Protein AF-A0A090HYP8-F1 (afdb_monomer)

Solvent-accessible surface area (backbone atoms only — not comparable to full-atom values): 18205 Å² total; per-residue (Å²): 134,88,78,93,76,89,78,84,81,82,79,84,75,83,74,81,68,75,76,77,71,73,78,76,63,67,35,65,39,86,40,43,50,46,57,32,76,77,62,84,80,69,88,81,47,67,42,56,29,33,29,45,92,90,40,54,28,33,35,57,74,40,48,34,60,70,48,46,54,98,89,32,12,56,33,19,81,48,76,41,81,90,73,62,30,38,40,40,40,82,35,48,70,63,80,78,89,52,84,82,54,48,45,54,82,52,60,68,78,71,71,92,39,80,40,84,38,73,47,38,35,31,48,87,90,42,80,46,76,41,67,30,30,35,46,70,90,36,61,24,34,37,50,70,64,49,26,57,74,73,40,20,23,54,42,71,33,86,83,84,50,28,38,36,35,26,72,82,40,59,52,55,82,60,69,52,73,68,53,46,47,67,73,42,47,70,53,49,56,50,45,50,54,53,49,52,64,56,49,64,64,46,61,61,48,43,54,56,49,60,75,32,66,90,70,64,59,61,80,80,42,48,63,55,41,53,47,30,49,48,35,26,50,53,49,40,40,56,76,47,39,95,82,76,52,82,37,81,52,90,59,83,47,89,85,36,53,68,54,52,48,29,48,50,55,26,23,52,29,25,46,52,51,40,52,47,52,60,47,20,76,76,69,76,53,76,65,91,57,51,61,58,37,46,52,51,27,47,53,26,52,54,51,35,52,59,50,50,51,54,54,52,65,70,77,107

Nearest PDB structures (foldseek):
  7dgq-assembly1_A9  TM=4.843E-01  e=3.003E+00  Bos taurus
  5gpn-assembly1_0  TM=4.843E-01  e=3.356E+00  Bos taurus
  5luf-assembly1_z  TM=4.843E-01  e=3.356E+00  Bos taurus
  1occ-assembly1_C  TM=4.843E-01  e=3.356E+00  Bos taurus
  1occ-assembly1_P  TM=4.843E-01  e=3.356E+00  Bos taurus

Foldseek 3Di:
DDDDDDDDDDDPDPPPPPDPPPPFPWAADPAAAQEPPRQPDDDDPRDLFTQTPNFTKDFPLLQQVSQDHPQKHQWEWDADPPVLEIEIEGIDHHPDDDPVCVSSVVPDRDFPDKDWDFHWYHYPNDIDTFTFIQTNNTTIGGPLVVLQVLFWDWEALPLRRHIYIYNPHGYDDYDDLVRVLVVCVVLLVQLVVVLCVLCPCLLVLLVVQLVCLVPDPLVVCPVNLVSLVVLLVLLCLQRDDPVPDHRPHSGDCSSVVQLNVLSVQLSVLSVVLNVQSVVCVVPVDHDPCNNVSSVSNNVSSVSSVVSSVSVVVSND

Secondary structure (DSSP, 8-state):
-------------------------EEE---BEEEETT-SS-S--B--EEEETTEEEEEHHHHHHHTEETTEESEEEEEETTTTEEEEEEB-PPPPP-GGGGGGTS--SS-S-EEEEEEEEEETTEEEEEEEEEETTEEEEEHHHHHHHHT-EEEE-TTT--EEEESSSPP-PPPPHHHHHHHHHHHHHHHHHHHHHHHTTHHHHHHHHHHHTTS--TTTTHHHHHHHHHHHHHHHHHH--TTSSPP--SS--TT-HHHHHHHHHHHHHHHHHHHHHHHHHHHS---TTHHHHHHHHHHHHHHHHHHHHHHHHHH-

Mean predicted aligned error: 8.51 Å

pLDDT: mean 85.08, std 17.2, range [31.16, 98.62]

Radius of gyration: 27.22 Å; Cα contacts (8 Å, |Δi|>4): 425; chains: 1; bounding box: 62×83×77 Å

Sequence (316 aa):
MKKFKALSLSIILVFLMSGTIFAQNVVKSDQNMVILPNIKYYADQRLFGYNIDGENYFSLRSMEWNLMHEGKSYISLDYSSEEDKVYIKKGGEVAAYTKDDSHMFNLPSYPEKVLEKNVSINFEGKDYQLKGYNIDDRNYVKLRDLSKVLNFSVDYDYINRNIILNLEEPYKEALSEEQFAQENRAEYEKIKAFIEDLTAGLEEESANFKSDLKNPDFEKYKGYRDKLWELKKAVTAQVYSPDGKQPETVVDFNYYIDLLNGLKEASMNANELVYIYETSQKTGYLSNYTGDYVDNLLKNLDQIEEELAKYESFYN

Structure (mmCIF, N/CA/C/O backbone):
data_AF-A0A090HYP8-F1
#
_entry.id   AF-A0A090HYP8-F1
#
loop_
_atom_site.group_PDB
_atom_site.id
_atom_site.type_symbol
_atom_site.label_atom_id
_atom_site.label_alt_id
_atom_site.label_comp_id
_atom_site.label_asym_id
_atom_site.label_entity_id
_atom_site.label_seq_id
_atom_site.pdbx_PDB_ins_code
_atom_site.Cartn_x
_atom_site.Cartn_y
_atom_site.Cartn_z
_atom_site.occupancy
_atom_site.B_iso_or_equiv
_atom_site.auth_seq_id
_atom_site.auth_comp_id
_atom_site.auth_asym_id
_atom_site.auth_atom_id
_atom_site.pdbx_PDB_model_num
ATOM 1 N N . MET A 1 1 ? 30.709 -65.836 -35.596 1.00 39.81 1 MET A N 1
ATOM 2 C CA . MET A 1 1 ? 31.516 -64.803 -34.905 1.00 39.81 1 MET A CA 1
ATOM 3 C C . MET A 1 1 ? 31.798 -63.652 -35.860 1.00 39.81 1 MET A C 1
ATOM 5 O O . MET A 1 1 ? 32.326 -63.924 -36.926 1.00 39.81 1 MET A O 1
ATOM 9 N N . LYS A 1 2 ? 31.533 -62.411 -35.406 1.00 34.69 2 LYS A N 1
ATOM 10 C CA . LYS A 1 2 ? 31.946 -61.101 -35.972 1.00 34.69 2 LYS A CA 1
ATOM 11 C C . LYS A 1 2 ? 31.214 -60.668 -37.262 1.00 34.69 2 LYS A C 1
ATOM 13 O O . LYS A 1 2 ? 31.179 -61.431 -38.206 1.00 34.69 2 LYS A O 1
ATOM 18 N N . LYS A 1 3 ? 30.659 -59.461 -37.422 1.00 36.34 3 LYS A N 1
ATOM 19 C CA . LYS A 1 3 ? 30.462 -58.255 -36.588 1.00 36.34 3 LYS A CA 1
ATOM 20 C C . LYS A 1 3 ? 29.326 -57.453 -37.259 1.00 36.34 3 LYS A C 1
ATOM 22 O O . LYS A 1 3 ? 29.395 -57.226 -38.462 1.00 36.34 3 LYS A O 1
ATOM 27 N N . PHE A 1 4 ? 28.331 -57.011 -36.491 1.00 36.06 4 PHE A N 1
ATOM 28 C CA . PHE A 1 4 ? 27.355 -55.997 -36.909 1.00 36.06 4 PHE A CA 1
ATOM 29 C C . PHE A 1 4 ? 28.086 -54.662 -37.140 1.00 36.06 4 PHE A C 1
ATOM 31 O O . PHE A 1 4 ? 28.816 -54.205 -36.259 1.00 36.06 4 PHE A O 1
ATOM 38 N N . LYS A 1 5 ? 27.894 -54.036 -38.305 1.00 37.88 5 LYS A N 1
ATOM 39 C CA . LYS A 1 5 ? 28.164 -52.608 -38.513 1.00 37.88 5 LYS A CA 1
ATOM 40 C C . LYS A 1 5 ? 26.824 -51.932 -38.774 1.00 37.88 5 LYS A C 1
ATOM 42 O O . LYS A 1 5 ? 26.175 -52.218 -39.773 1.00 37.88 5 LYS A O 1
ATOM 47 N N . ALA A 1 6 ? 26.418 -51.091 -37.830 1.00 34.53 6 ALA A N 1
ATOM 48 C CA . ALA A 1 6 ? 25.268 -50.214 -37.951 1.00 34.53 6 ALA A CA 1
ATOM 49 C C . ALA A 1 6 ? 25.513 -49.214 -39.090 1.00 34.53 6 ALA A C 1
ATOM 51 O O . ALA A 1 6 ? 26.531 -48.523 -39.101 1.00 34.53 6 ALA A O 1
ATOM 52 N N . LEU A 1 7 ? 24.593 -49.170 -40.051 1.00 34.66 7 LEU A N 1
ATOM 53 C CA . LEU A 1 7 ? 24.510 -48.118 -41.054 1.00 34.66 7 LEU A CA 1
ATOM 54 C C . LEU A 1 7 ? 23.478 -47.112 -40.532 1.00 34.66 7 LEU A C 1
ATOM 56 O O . LEU A 1 7 ? 22.290 -47.420 -40.460 1.00 34.66 7 LEU A O 1
ATOM 60 N N . SER A 1 8 ? 23.940 -45.947 -40.085 1.00 34.25 8 SER A N 1
ATOM 61 C CA . SER A 1 8 ? 23.083 -44.845 -39.650 1.00 34.25 8 SER A CA 1
ATOM 62 C C . SER A 1 8 ? 22.390 -44.234 -40.868 1.00 34.25 8 SER A C 1
ATOM 64 O O . SER A 1 8 ? 23.048 -43.648 -41.728 1.00 34.25 8 SER A O 1
ATOM 66 N N . LEU A 1 9 ? 21.069 -44.383 -40.945 1.00 31.59 9 LEU A N 1
ATOM 67 C CA . LEU A 1 9 ? 20.235 -43.740 -41.952 1.00 31.59 9 LEU A CA 1
ATOM 68 C C . LEU A 1 9 ? 20.011 -42.277 -41.536 1.00 31.59 9 LEU A C 1
ATOM 70 O O . LEU A 1 9 ? 19.227 -41.988 -40.634 1.00 31.59 9 LEU A O 1
ATOM 74 N N . SER A 1 10 ? 20.738 -41.354 -42.160 1.00 34.09 10 SER A N 1
ATOM 75 C CA . SER A 1 10 ? 20.520 -39.915 -42.013 1.00 34.09 10 SER A CA 1
ATOM 76 C C . SER A 1 10 ? 19.250 -39.509 -42.763 1.00 34.09 10 SER A C 1
ATOM 78 O O . SER A 1 10 ? 19.272 -39.336 -43.979 1.00 34.09 10 SER A O 1
ATOM 80 N N . ILE A 1 11 ? 18.140 -39.353 -42.042 1.00 35.91 11 ILE A N 1
ATOM 81 C CA . ILE A 1 11 ? 16.949 -38.659 -42.541 1.00 35.91 11 ILE A CA 1
ATOM 82 C C . ILE A 1 11 ? 17.163 -37.169 -42.265 1.00 35.91 11 ILE A C 1
ATOM 84 O O . ILE A 1 11 ? 16.953 -36.688 -41.155 1.00 35.91 11 ILE A O 1
ATOM 88 N N . ILE A 1 12 ? 17.634 -36.444 -43.279 1.00 35.06 12 ILE A N 1
ATOM 89 C CA . ILE A 1 12 ? 17.594 -34.981 -43.298 1.00 35.06 12 ILE A CA 1
ATOM 90 C C . ILE A 1 12 ? 16.144 -34.602 -43.595 1.00 35.06 12 ILE A C 1
ATOM 92 O O . ILE A 1 12 ? 15.700 -34.639 -44.741 1.00 35.06 12 ILE A O 1
ATOM 96 N N . LEU A 1 13 ? 15.392 -34.283 -42.543 1.00 31.16 13 LEU A N 1
ATOM 97 C CA . LEU A 1 13 ? 14.085 -33.656 -42.658 1.00 31.16 13 LEU A CA 1
ATOM 98 C C . LEU A 1 13 ? 14.305 -32.139 -42.632 1.00 31.16 13 LEU A C 1
ATOM 100 O O . LEU A 1 13 ? 14.497 -31.541 -41.574 1.00 31.16 13 LEU A O 1
ATOM 104 N N . VAL A 1 14 ? 14.329 -31.518 -43.812 1.00 35.31 14 VAL A N 1
ATOM 105 C CA . VAL A 1 14 ? 14.270 -30.058 -43.945 1.00 35.31 14 VAL A CA 1
ATOM 106 C C . VAL A 1 14 ? 12.846 -29.634 -43.595 1.00 35.31 14 VAL A C 1
ATOM 108 O O . VAL A 1 14 ? 11.976 -29.559 -44.459 1.00 35.31 14 VAL A O 1
ATOM 111 N N . PHE A 1 15 ? 12.589 -29.383 -42.313 1.00 34.06 15 PHE A N 1
ATOM 112 C CA . PHE A 1 15 ? 11.454 -28.561 -41.919 1.00 34.06 15 PHE A CA 1
ATOM 113 C C . PHE A 1 15 ? 11.822 -27.107 -42.223 1.00 34.06 15 PHE A C 1
ATOM 115 O O . PHE A 1 15 ? 12.524 -26.450 -41.457 1.00 34.06 15 PHE A O 1
ATOM 122 N N . LEU A 1 16 ? 11.323 -26.600 -43.350 1.00 36.78 16 LEU A N 1
ATOM 123 C CA . LEU A 1 16 ? 11.032 -25.179 -43.502 1.00 36.78 16 LEU A CA 1
ATOM 124 C C . LEU A 1 16 ? 9.917 -24.848 -42.502 1.00 36.78 16 LEU A C 1
ATOM 126 O O . LEU A 1 16 ? 8.742 -24.808 -42.856 1.00 36.78 16 LEU A O 1
ATOM 130 N N . MET A 1 17 ? 10.275 -24.681 -41.227 1.00 33.91 17 MET A N 1
ATOM 131 C CA . MET A 1 17 ? 9.396 -24.000 -40.291 1.00 33.91 17 MET A CA 1
ATOM 132 C C . MET A 1 17 ? 9.414 -22.531 -40.696 1.00 33.91 17 MET A C 1
ATOM 134 O O . MET A 1 17 ? 10.346 -21.794 -40.382 1.00 33.91 17 MET A O 1
ATOM 138 N N . SER A 1 18 ? 8.383 -22.108 -41.426 1.00 42.78 18 SER A N 1
ATOM 139 C CA . SER A 1 18 ? 7.872 -20.753 -41.270 1.00 42.78 18 SER A CA 1
ATOM 140 C C . SER A 1 18 ? 7.709 -20.552 -39.769 1.00 42.78 18 SER A C 1
ATOM 142 O O . SER A 1 18 ? 6.857 -21.205 -39.165 1.00 42.78 18 SER A O 1
ATOM 144 N N . GLY A 1 19 ? 8.602 -19.771 -39.161 1.00 34.59 19 GLY A N 1
ATOM 145 C CA . GLY A 1 19 ? 8.541 -19.487 -37.741 1.00 34.59 19 GLY A CA 1
ATOM 146 C C . GLY A 1 19 ? 7.159 -18.936 -37.440 1.00 34.59 19 GLY A C 1
ATOM 147 O O . GLY A 1 19 ? 6.839 -17.811 -37.814 1.00 34.59 19 GLY A O 1
ATOM 148 N N . THR A 1 20 ? 6.319 -19.738 -36.798 1.00 35.62 20 THR A N 1
ATOM 149 C CA . T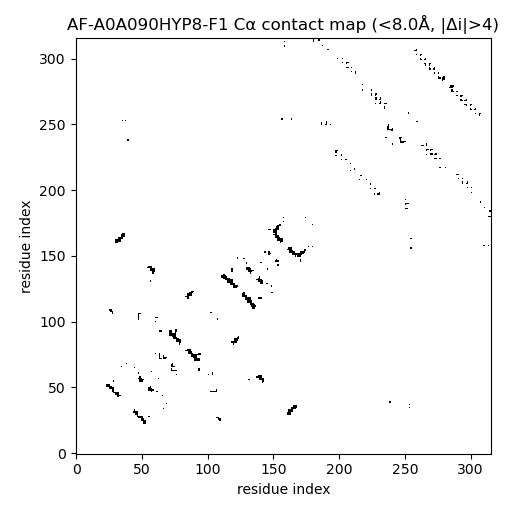HR A 1 20 ? 5.229 -19.196 -36.010 1.00 35.62 20 THR A CA 1
ATOM 150 C C . THR A 1 20 ? 5.920 -18.461 -34.878 1.00 35.62 20 THR A C 1
ATOM 152 O O . THR A 1 20 ? 6.362 -19.074 -33.908 1.00 35.62 20 THR A O 1
ATOM 155 N N . ILE A 1 21 ? 6.116 -17.158 -35.073 1.00 38.88 21 ILE A N 1
ATOM 156 C CA . ILE A 1 21 ? 6.392 -16.214 -33.999 1.00 38.88 21 ILE A CA 1
ATOM 157 C C . ILE A 1 21 ? 5.261 -16.464 -33.005 1.00 38.88 21 ILE A C 1
ATOM 159 O O . ILE A 1 21 ? 4.101 -16.200 -33.323 1.00 38.88 21 ILE A O 1
ATOM 163 N N . PHE A 1 22 ? 5.557 -17.087 -31.864 1.00 41.97 22 PHE A N 1
ATOM 164 C CA . PHE A 1 22 ? 4.590 -17.111 -30.777 1.00 41.97 22 PHE A CA 1
ATOM 165 C C . PHE A 1 22 ? 4.272 -15.646 -30.491 1.00 41.97 22 PHE A C 1
ATOM 167 O O . PHE A 1 22 ? 5.188 -14.859 -30.254 1.00 41.97 22 PHE A O 1
ATOM 174 N N . ALA A 1 23 ? 3.001 -15.263 -30.623 1.00 50.72 23 ALA A N 1
ATOM 175 C CA . ALA A 1 23 ? 2.562 -13.950 -30.191 1.00 50.72 23 ALA A CA 1
ATOM 176 C C . ALA A 1 23 ? 2.982 -13.820 -28.727 1.00 50.72 23 ALA A C 1
ATOM 178 O O . ALA A 1 23 ? 2.584 -14.629 -27.890 1.00 50.72 23 ALA A O 1
ATOM 179 N N . GLN A 1 24 ? 3.875 -12.878 -28.455 1.00 63.94 24 GLN A N 1
ATOM 180 C CA . GLN A 1 24 ? 4.340 -12.621 -27.109 1.00 63.94 24 GLN A CA 1
ATOM 181 C C . GLN A 1 24 ? 3.135 -12.218 -26.262 1.00 63.94 24 GLN A C 1
ATOM 183 O O . GLN A 1 24 ? 2.359 -11.346 -26.661 1.00 63.94 24 GLN A O 1
ATOM 188 N N . ASN A 1 25 ? 2.936 -12.903 -25.136 1.00 78.81 25 ASN A N 1
ATOM 189 C CA . ASN A 1 25 ? 1.768 -12.692 -24.288 1.00 78.81 25 ASN A CA 1
ATOM 190 C C . ASN A 1 25 ? 1.955 -11.393 -23.505 1.00 78.81 25 ASN A C 1
ATOM 192 O O . ASN A 1 25 ? 2.437 -11.400 -22.377 1.00 78.81 25 ASN A O 1
ATOM 196 N N . VAL A 1 26 ? 1.596 -10.274 -24.128 1.00 87.94 26 VAL A N 1
ATOM 197 C CA . VAL A 1 26 ? 1.549 -8.972 -23.469 1.00 87.94 26 VAL A CA 1
ATOM 198 C C . VAL A 1 26 ? 0.244 -8.881 -22.693 1.00 87.94 26 VAL A C 1
ATOM 200 O O . VAL A 1 26 ? -0.832 -8.763 -23.278 1.00 87.94 26 VAL A O 1
ATOM 203 N N . VAL A 1 27 ? 0.340 -8.961 -21.370 1.00 90.25 27 VAL A N 1
ATOM 204 C CA . VAL A 1 27 ? -0.806 -8.880 -20.461 1.00 90.25 27 VAL A CA 1
ATOM 205 C C . VAL A 1 27 ? -0.596 -7.691 -19.540 1.00 90.25 27 VAL A C 1
ATOM 207 O O . VAL A 1 27 ? 0.529 -7.393 -19.155 1.00 90.25 27 VAL A O 1
ATOM 210 N N . LYS A 1 28 ? -1.658 -6.970 -19.183 1.00 89.31 28 LYS A N 1
ATOM 211 C CA . LYS A 1 28 ? -1.557 -5.950 -18.131 1.00 89.31 28 LYS A CA 1
ATOM 212 C C . LYS A 1 28 ? -1.072 -6.595 -16.838 1.00 89.31 28 LYS A C 1
ATOM 214 O O . LYS A 1 28 ? -1.582 -7.650 -16.469 1.00 89.31 28 LYS A O 1
ATOM 219 N N . SER A 1 29 ? -0.132 -5.955 -16.153 1.00 86.31 29 SER A N 1
ATOM 220 C CA . SER A 1 29 ? 0.197 -6.365 -14.792 1.00 86.31 29 SER A CA 1
ATOM 221 C C . SER A 1 29 ? -1.007 -6.086 -13.887 1.00 86.31 29 SER A C 1
ATOM 223 O O . SER A 1 29 ? -1.607 -5.014 -13.960 1.00 86.31 29 SER A O 1
ATOM 225 N N . ASP A 1 30 ? -1.390 -7.076 -13.084 1.00 81.62 30 ASP A N 1
ATOM 226 C CA . ASP A 1 30 ? -2.424 -6.977 -12.047 1.00 81.62 30 ASP A CA 1
ATOM 227 C C . ASP A 1 30 ? -1.826 -6.665 -10.666 1.00 81.62 30 ASP A C 1
ATOM 229 O O . ASP A 1 30 ? -2.555 -6.595 -9.681 1.00 81.62 30 ASP A O 1
ATOM 233 N N . GLN A 1 31 ? -0.503 -6.505 -10.590 1.00 83.12 31 GLN A N 1
ATOM 234 C CA . GLN A 1 31 ? 0.232 -6.310 -9.346 1.00 83.12 31 GLN A CA 1
ATOM 235 C C . GLN A 1 31 ? 0.127 -4.856 -8.872 1.00 83.12 31 GLN A C 1
ATOM 237 O O . GLN A 1 31 ? 0.025 -3.932 -9.682 1.00 83.12 31 GLN A O 1
ATOM 242 N N . ASN A 1 32 ? 0.217 -4.630 -7.562 1.00 83.62 32 ASN A N 1
ATOM 243 C CA . ASN A 1 32 ? 0.409 -3.281 -7.027 1.00 83.62 32 ASN A CA 1
ATOM 244 C C . ASN A 1 32 ? 1.896 -2.988 -6.838 1.00 83.62 32 ASN A C 1
ATOM 246 O O . ASN A 1 32 ? 2.723 -3.903 -6.777 1.00 83.62 32 ASN A O 1
ATOM 250 N N . MET A 1 33 ? 2.232 -1.706 -6.717 1.00 84.06 33 MET A N 1
ATOM 251 C CA . MET A 1 33 ? 3.574 -1.268 -6.362 1.00 84.06 33 MET A CA 1
ATOM 252 C C . MET A 1 33 ? 3.569 -0.462 -5.080 1.00 84.06 33 MET A C 1
ATOM 254 O O . MET A 1 33 ? 2.786 0.470 -4.906 1.00 84.06 33 MET A O 1
ATOM 258 N N . VAL A 1 34 ? 4.501 -0.818 -4.209 1.00 83.12 34 VAL A N 1
ATOM 259 C CA . VAL A 1 34 ? 4.823 -0.099 -2.984 1.00 83.12 34 VAL A CA 1
ATOM 260 C C . VAL A 1 34 ? 6.194 0.526 -3.179 1.00 83.12 34 VAL A C 1
ATOM 262 O O . VAL A 1 34 ? 7.127 -0.151 -3.602 1.00 83.12 34 VAL A O 1
ATOM 265 N N . ILE A 1 35 ? 6.323 1.816 -2.879 1.00 82.56 35 ILE A N 1
ATOM 266 C CA . ILE A 1 35 ? 7.597 2.534 -2.953 1.00 82.56 35 ILE A CA 1
ATOM 267 C C . ILE A 1 35 ? 8.035 2.900 -1.538 1.00 82.56 35 ILE A C 1
ATOM 269 O O . ILE A 1 35 ? 7.292 3.538 -0.792 1.00 82.56 35 ILE A O 1
ATOM 273 N N . LEU A 1 36 ? 9.254 2.492 -1.202 1.00 80.12 36 LEU A N 1
ATOM 274 C CA . LEU A 1 36 ? 9.924 2.673 0.072 1.00 80.12 36 LEU A CA 1
ATOM 275 C C . LEU A 1 36 ? 11.063 3.713 -0.022 1.00 80.12 36 LEU A C 1
ATOM 277 O O . LEU A 1 36 ? 11.687 3.834 -1.087 1.00 80.12 36 LEU A O 1
ATOM 281 N N . PRO A 1 37 ? 11.373 4.419 1.086 1.00 69.19 37 PRO A N 1
ATOM 282 C CA . PRO A 1 37 ? 10.619 4.424 2.349 1.00 69.19 37 PRO A CA 1
ATOM 283 C C . PRO A 1 37 ? 9.185 4.891 2.100 1.00 69.19 37 PRO A C 1
ATOM 285 O O . PRO A 1 37 ? 8.981 5.701 1.203 1.00 69.19 37 PRO A O 1
ATOM 288 N N . ASN A 1 38 ? 8.200 4.311 2.804 1.00 60.97 38 ASN A N 1
ATOM 289 C CA . ASN A 1 38 ? 6.780 4.531 2.512 1.00 60.97 38 ASN A CA 1
ATOM 290 C C . ASN A 1 38 ? 6.481 6.030 2.559 1.00 60.97 38 ASN A C 1
ATOM 292 O O . ASN A 1 38 ? 6.363 6.656 3.618 1.00 60.97 38 ASN A O 1
ATOM 296 N N . ILE A 1 39 ? 6.435 6.612 1.372 1.00 51.12 39 ILE A N 1
ATOM 297 C CA . ILE A 1 39 ? 6.203 8.019 1.174 1.00 51.12 39 ILE A CA 1
ATOM 298 C C . ILE A 1 39 ? 4.718 8.200 1.432 1.00 51.12 39 ILE A C 1
ATOM 300 O O . ILE A 1 39 ? 3.863 7.839 0.629 1.00 51.12 39 ILE A O 1
ATOM 304 N N . LYS A 1 40 ? 4.441 8.698 2.638 1.00 55.69 40 LYS A N 1
ATOM 305 C CA . LYS A 1 40 ? 3.127 9.079 3.137 1.00 55.69 40 LYS A CA 1
ATOM 306 C C . LYS A 1 40 ? 2.239 9.577 1.995 1.00 55.69 40 LYS A C 1
ATOM 308 O O . LYS A 1 40 ? 2.566 10.565 1.344 1.00 55.69 40 LYS A O 1
ATOM 313 N N . TYR A 1 41 ? 1.077 8.938 1.899 1.00 47.25 41 TYR A N 1
ATOM 314 C CA . TYR A 1 41 ? -0.066 9.235 1.037 1.00 47.25 41 TYR A CA 1
ATOM 315 C C . TYR A 1 41 ? -0.095 8.492 -0.304 1.00 47.25 41 TYR A C 1
ATOM 317 O O . TYR A 1 41 ? 0.800 8.601 -1.130 1.00 47.25 41 TYR A O 1
ATOM 325 N N . TYR A 1 42 ? -1.235 7.821 -0.502 1.00 46.59 42 TYR A N 1
ATOM 326 C CA . TYR A 1 42 ? -1.676 7.054 -1.672 1.00 46.59 42 TYR A CA 1
ATOM 327 C C . TYR A 1 42 ? -1.234 5.587 -1.697 1.00 46.59 42 TYR A C 1
ATOM 329 O O . TYR A 1 42 ? -0.404 5.149 -2.486 1.00 46.59 42 TYR A O 1
ATOM 337 N N . ALA A 1 43 ? -1.907 4.817 -0.835 1.00 44.75 43 ALA A N 1
ATOM 338 C CA . ALA A 1 43 ? -2.273 3.448 -1.162 1.00 44.75 43 ALA A CA 1
ATOM 339 C C . ALA A 1 43 ? -3.007 3.447 -2.519 1.00 44.75 43 ALA A C 1
ATOM 341 O O . ALA A 1 43 ? -3.859 4.306 -2.754 1.00 44.75 43 ALA A O 1
ATOM 342 N N . ASP A 1 44 ? -2.652 2.494 -3.378 1.00 50.44 44 ASP A N 1
ATOM 343 C CA . ASP A 1 44 ? -3.107 2.325 -4.767 1.00 50.44 44 ASP A CA 1
ATOM 344 C C . ASP A 1 44 ? -2.333 3.136 -5.835 1.00 50.44 44 ASP A C 1
ATOM 346 O O . ASP A 1 44 ? -2.918 3.744 -6.736 1.00 50.44 44 ASP A O 1
ATOM 350 N N . GLN A 1 45 ? -0.990 3.101 -5.804 1.00 58.50 45 GLN A N 1
ATOM 351 C CA . GLN A 1 45 ? -0.235 3.250 -7.056 1.00 58.50 45 GLN A CA 1
ATOM 352 C C . GLN A 1 45 ? -0.410 1.967 -7.879 1.00 58.50 45 GLN A C 1
ATOM 354 O O . GLN A 1 45 ? 0.389 1.030 -7.798 1.00 58.50 45 GLN A O 1
ATOM 359 N N . ARG A 1 46 ? -1.490 1.903 -8.662 1.00 58.12 46 ARG A N 1
ATOM 360 C CA . ARG A 1 46 ? -1.664 0.819 -9.634 1.00 58.12 46 ARG A CA 1
ATOM 361 C C . ARG A 1 46 ? -0.489 0.809 -10.594 1.00 58.12 46 ARG A C 1
ATOM 363 O O . ARG A 1 46 ? -0.137 1.837 -11.176 1.00 58.12 46 ARG A O 1
ATOM 370 N N . LEU A 1 47 ? 0.076 -0.373 -10.808 1.00 66.25 47 LEU A N 1
ATOM 371 C CA . LEU A 1 47 ? 1.100 -0.571 -11.817 1.00 66.25 47 LEU A CA 1
ATOM 372 C C . LEU A 1 47 ? 0.478 -0.502 -13.207 1.00 66.25 47 LEU A C 1
ATOM 374 O O . LEU A 1 47 ? -0.087 -1.466 -13.714 1.00 66.25 47 LEU A O 1
ATOM 378 N N . PHE A 1 48 ? 0.648 0.630 -13.879 1.00 79.62 48 PHE A N 1
ATOM 379 C CA . PHE A 1 48 ? 0.356 0.733 -15.306 1.00 79.62 48 PHE A CA 1
ATOM 380 C C . PHE A 1 48 ? 1.557 0.232 -16.118 1.00 79.62 48 PHE A C 1
ATOM 382 O O . PHE A 1 48 ? 2.299 1.004 -16.732 1.00 79.62 48 PHE A O 1
ATOM 389 N N . GLY A 1 49 ? 1.754 -1.087 -16.078 1.00 88.56 49 GLY A N 1
ATOM 390 C CA . GLY A 1 49 ? 2.766 -1.814 -16.841 1.00 88.56 49 GLY A CA 1
ATOM 391 C C . GLY A 1 49 ? 2.233 -3.120 -17.419 1.00 88.56 49 GLY A C 1
ATOM 392 O O . GLY A 1 49 ? 1.111 -3.543 -17.131 1.00 88.56 49 GLY A O 1
ATOM 393 N N . TYR A 1 50 ? 3.051 -3.761 -18.245 1.00 91.38 50 TYR A N 1
ATOM 394 C CA . TYR A 1 50 ? 2.742 -5.064 -18.822 1.00 91.38 50 TYR A CA 1
ATOM 395 C C . TYR A 1 50 ? 3.569 -6.153 -18.148 1.00 91.38 50 TYR A C 1
ATOM 397 O O . TYR A 1 50 ? 4.765 -5.975 -17.927 1.00 91.38 50 TYR A O 1
ATOM 405 N N . ASN A 1 51 ? 2.947 -7.292 -17.867 1.00 91.25 51 ASN A N 1
ATOM 406 C CA . ASN A 1 51 ? 3.653 -8.540 -17.661 1.00 91.25 51 ASN A CA 1
ATOM 407 C C . ASN A 1 51 ? 3.880 -9.198 -19.028 1.00 91.25 51 ASN A C 1
ATOM 409 O O . ASN A 1 51 ? 2.928 -9.431 -19.778 1.00 91.25 51 ASN A O 1
ATOM 413 N N . ILE A 1 52 ? 5.144 -9.447 -19.363 1.00 91.69 52 ILE A N 1
ATOM 414 C CA . ILE A 1 52 ? 5.550 -10.094 -20.608 1.00 91.69 52 ILE A CA 1
ATOM 415 C C . ILE A 1 52 ? 6.502 -11.222 -20.235 1.00 91.69 52 ILE A C 1
ATOM 417 O O . ILE A 1 52 ? 7.552 -10.979 -19.644 1.00 91.69 52 ILE A O 1
ATOM 421 N N . ASP A 1 53 ? 6.105 -12.456 -20.540 1.00 89.00 53 ASP A N 1
ATOM 422 C CA . ASP A 1 53 ? 6.874 -13.669 -20.239 1.00 89.00 53 ASP A CA 1
ATOM 423 C C . ASP A 1 53 ? 7.279 -13.793 -18.750 1.00 89.00 53 ASP A C 1
ATOM 425 O O . ASP A 1 53 ? 8.362 -14.270 -18.417 1.00 89.00 53 ASP A O 1
ATOM 429 N N . GLY A 1 54 ? 6.390 -13.366 -17.842 1.00 86.81 54 GLY A N 1
ATOM 430 C CA . GLY A 1 54 ? 6.587 -13.441 -16.390 1.00 86.81 54 GLY A CA 1
ATOM 431 C C . GLY A 1 54 ? 7.325 -12.247 -15.783 1.00 86.81 54 GLY A C 1
ATOM 432 O O . GLY A 1 54 ? 7.469 -12.179 -14.566 1.00 86.81 54 GLY A O 1
ATOM 433 N N . GLU A 1 55 ? 7.751 -11.281 -16.594 1.00 90.38 55 GLU A N 1
ATOM 434 C CA . GLU A 1 55 ? 8.522 -10.121 -16.153 1.00 90.38 55 GLU A CA 1
ATOM 435 C C . GLU A 1 55 ? 7.716 -8.831 -16.297 1.00 90.38 55 GLU A C 1
ATOM 437 O O . GLU A 1 55 ? 6.937 -8.669 -17.235 1.00 90.38 55 GLU A O 1
ATOM 442 N N . ASN A 1 56 ? 7.915 -7.886 -15.376 1.00 91.62 56 ASN A N 1
ATOM 443 C CA . ASN A 1 56 ? 7.200 -6.612 -15.401 1.00 91.62 56 ASN A CA 1
ATOM 444 C C . ASN A 1 56 ? 7.959 -5.552 -16.203 1.00 91.62 56 ASN A C 1
ATOM 446 O O . ASN A 1 56 ? 9.114 -5.223 -15.906 1.00 91.62 56 ASN A O 1
ATOM 450 N N . TYR A 1 57 ? 7.271 -4.992 -17.193 1.00 93.69 57 TYR A N 1
ATOM 451 C CA . TYR A 1 57 ? 7.754 -3.961 -18.094 1.00 93.69 57 TYR A CA 1
ATOM 452 C C . TYR A 1 57 ? 6.972 -2.668 -17.903 1.00 93.69 57 TYR A C 1
ATOM 454 O O . TYR A 1 57 ? 5.740 -2.646 -17.967 1.00 93.69 57 TYR A O 1
ATOM 462 N N . PHE A 1 58 ? 7.703 -1.569 -17.747 1.00 91.69 58 PHE A N 1
ATOM 463 C CA . PHE A 1 58 ? 7.126 -0.250 -17.518 1.00 91.69 58 PHE A CA 1
ATOM 464 C C . PHE A 1 58 ? 7.597 0.743 -18.551 1.00 91.69 58 PHE A C 1
ATOM 466 O O . PHE A 1 58 ? 8.773 0.759 -18.923 1.00 91.69 58 PHE A O 1
ATOM 473 N N . SER A 1 59 ? 6.678 1.610 -18.973 1.00 91.69 59 SER A N 1
ATOM 474 C CA . SER A 1 59 ? 7.071 2.763 -19.763 1.00 91.69 59 SER A CA 1
ATOM 475 C C . SER A 1 59 ? 7.957 3.662 -18.895 1.00 91.69 59 SER A C 1
ATOM 477 O O . SER A 1 59 ? 7.630 3.926 -17.734 1.00 91.69 59 SER A O 1
ATOM 479 N N . LEU A 1 60 ? 9.083 4.134 -19.440 1.00 89.50 60 LEU A N 1
ATOM 480 C CA . LEU A 1 60 ? 9.973 5.043 -18.703 1.00 89.50 60 LEU A CA 1
ATOM 481 C C . LEU A 1 60 ? 9.209 6.295 -18.248 1.00 89.50 60 LEU A C 1
ATOM 483 O O . LEU A 1 60 ? 9.331 6.713 -17.101 1.00 89.50 60 LEU A O 1
ATOM 487 N N . ARG A 1 61 ? 8.334 6.815 -19.116 1.00 87.75 61 ARG A N 1
ATOM 488 C CA . ARG A 1 61 ? 7.451 7.950 -18.829 1.00 87.75 61 ARG A CA 1
ATOM 489 C C . ARG A 1 61 ? 6.527 7.690 -17.633 1.00 87.75 61 ARG A C 1
ATOM 491 O O . ARG A 1 61 ? 6.373 8.567 -16.792 1.00 87.75 61 ARG A O 1
ATOM 498 N N . SER A 1 62 ? 5.975 6.480 -17.515 1.00 85.50 62 SER A N 1
ATOM 499 C CA . SER A 1 62 ? 5.194 6.074 -16.342 1.00 85.50 62 SER A CA 1
ATOM 500 C C . SER A 1 62 ? 6.051 6.066 -15.077 1.00 85.50 62 SER A C 1
ATOM 502 O O . SER A 1 62 ? 5.590 6.508 -14.030 1.00 85.50 62 SER A O 1
ATOM 504 N N . MET A 1 63 ? 7.293 5.584 -15.151 1.00 86.38 63 MET A N 1
ATOM 505 C CA . MET A 1 63 ? 8.188 5.513 -13.989 1.00 86.38 63 MET A CA 1
ATOM 506 C C . MET A 1 63 ? 8.587 6.891 -13.456 1.00 86.38 63 MET A C 1
ATOM 508 O O . MET A 1 63 ? 8.627 7.065 -12.246 1.00 86.38 63 MET A O 1
ATOM 512 N N . GLU A 1 64 ? 8.784 7.894 -14.314 1.00 86.75 64 GLU A N 1
ATOM 513 C CA . GLU A 1 64 ? 8.995 9.284 -13.870 1.00 86.75 64 GLU A CA 1
ATOM 514 C C . GLU A 1 64 ? 7.849 9.811 -12.989 1.00 86.75 64 GLU A C 1
ATOM 516 O O . GLU A 1 64 ? 8.084 10.571 -12.058 1.00 86.75 64 GLU A O 1
ATOM 521 N N . TRP A 1 65 ? 6.608 9.392 -13.233 1.00 81.94 65 TRP A N 1
ATOM 522 C CA . TRP A 1 65 ? 5.476 9.813 -12.403 1.00 81.94 65 TRP A CA 1
ATOM 523 C C . TRP A 1 65 ? 5.254 8.941 -11.177 1.00 81.94 65 TRP A C 1
ATOM 525 O O . TRP A 1 65 ? 4.915 9.462 -10.119 1.00 81.94 65 TRP A O 1
ATOM 535 N N . ASN A 1 66 ? 5.407 7.623 -11.312 1.00 80.06 66 ASN A N 1
ATOM 536 C CA . ASN A 1 66 ? 5.195 6.716 -10.187 1.00 80.06 66 ASN A CA 1
ATOM 537 C C . ASN A 1 66 ? 6.258 6.928 -9.101 1.00 80.06 66 ASN A C 1
ATOM 539 O O . ASN A 1 66 ? 5.944 6.912 -7.916 1.00 80.06 66 ASN A O 1
ATOM 543 N N . LEU A 1 67 ? 7.501 7.223 -9.493 1.00 81.62 67 LEU A N 1
ATOM 544 C CA . LEU A 1 67 ? 8.602 7.482 -8.564 1.00 81.62 67 LEU A CA 1
ATOM 545 C C . LEU A 1 67 ? 8.626 8.935 -8.045 1.00 81.62 67 LEU A C 1
ATOM 547 O O . LEU A 1 67 ? 9.693 9.479 -7.761 1.00 81.62 67 LEU A O 1
ATOM 551 N N . MET A 1 68 ? 7.468 9.590 -7.946 1.00 77.88 68 MET A N 1
ATOM 552 C CA . MET A 1 68 ? 7.346 10.979 -7.509 1.00 77.88 68 MET A CA 1
ATOM 553 C C . MET A 1 68 ? 7.011 11.095 -6.018 1.00 77.88 68 MET A C 1
ATOM 555 O O . MET A 1 68 ? 6.125 10.416 -5.507 1.00 77.88 68 MET A O 1
ATOM 559 N N . HIS A 1 69 ? 7.691 12.014 -5.331 1.00 68.06 69 HIS A N 1
ATOM 560 C CA . HIS A 1 69 ? 7.525 12.316 -3.912 1.00 68.06 69 HIS A CA 1
ATOM 561 C C . HIS A 1 69 ? 7.530 13.828 -3.666 1.00 68.06 69 HIS A C 1
ATOM 563 O O . HIS A 1 69 ? 8.413 14.531 -4.152 1.00 68.06 69 HIS A O 1
ATOM 569 N N . GLU A 1 70 ? 6.550 14.343 -2.913 1.00 65.50 70 GLU A N 1
ATOM 570 C CA . GLU A 1 70 ? 6.484 15.766 -2.518 1.00 65.50 70 GLU A CA 1
ATOM 571 C C . GLU A 1 70 ? 6.633 16.746 -3.704 1.00 65.50 70 GLU A C 1
ATOM 573 O O . GLU A 1 70 ? 7.218 17.823 -3.600 1.00 65.50 70 GLU A O 1
ATOM 578 N N . GLY A 1 71 ? 6.100 16.361 -4.870 1.00 66.62 71 GLY A N 1
ATOM 579 C CA . GLY A 1 71 ? 6.157 17.165 -6.094 1.00 66.62 71 GLY A CA 1
ATOM 580 C C . GLY A 1 71 ? 7.503 17.138 -6.829 1.00 66.62 71 GLY A C 1
ATOM 581 O O . GLY A 1 71 ? 7.700 17.932 -7.746 1.00 66.62 71 GLY A O 1
ATOM 582 N N . LYS A 1 72 ? 8.423 16.240 -6.461 1.00 71.62 72 LYS A N 1
ATOM 583 C CA . LYS A 1 72 ? 9.688 15.988 -7.167 1.00 71.62 72 LYS A CA 1
ATOM 584 C C . LYS A 1 72 ? 9.774 14.526 -7.569 1.00 71.62 72 LYS A C 1
ATOM 586 O O . LYS A 1 72 ? 9.449 13.652 -6.773 1.00 71.62 72 LYS A O 1
ATOM 591 N N . SER A 1 73 ? 10.234 14.240 -8.779 1.00 82.06 73 SER A N 1
ATOM 592 C CA . SER A 1 73 ? 10.470 12.848 -9.167 1.00 82.06 73 SER A CA 1
ATOM 593 C C . SER A 1 73 ? 11.847 12.362 -8.739 1.00 82.06 73 SER A C 1
ATOM 595 O O . SER A 1 73 ? 12.809 13.130 -8.743 1.00 82.06 73 SER A O 1
ATOM 597 N N . TYR A 1 74 ? 11.948 11.073 -8.403 1.00 85.44 74 TYR A N 1
ATOM 598 C CA . TYR A 1 74 ? 13.210 10.356 -8.231 1.00 85.44 74 TYR A CA 1
ATOM 599 C C . TYR A 1 74 ? 14.068 10.386 -9.501 1.00 85.44 74 TYR A C 1
ATOM 601 O O . TYR A 1 74 ? 15.297 10.393 -9.413 1.00 85.44 74 TYR A O 1
ATOM 609 N N . ILE A 1 75 ? 13.431 10.445 -10.674 1.00 90.50 75 ILE A N 1
ATOM 610 C CA . ILE A 1 75 ? 14.085 10.598 -11.975 1.00 90.50 75 ILE A CA 1
ATOM 611 C C . ILE A 1 75 ? 13.401 11.655 -12.841 1.00 90.50 75 ILE A C 1
ATOM 613 O O . ILE A 1 75 ? 12.183 11.725 -12.883 1.00 90.50 75 ILE A O 1
ATOM 617 N N . SER A 1 76 ? 14.162 12.424 -13.605 1.00 91.31 76 SER A N 1
ATOM 618 C CA . SER A 1 76 ? 13.621 13.228 -14.710 1.00 91.31 76 SER A CA 1
ATOM 619 C C . SER A 1 76 ? 14.069 12.661 -16.048 1.00 91.31 76 SER A C 1
ATOM 621 O O . SER A 1 76 ? 15.161 12.085 -16.151 1.00 91.31 76 SER A O 1
ATOM 623 N N . LEU A 1 77 ? 13.214 12.806 -17.061 1.00 92.00 77 LEU A N 1
ATOM 624 C CA . LEU A 1 77 ? 13.440 12.265 -18.397 1.00 92.00 77 LEU A CA 1
ATOM 625 C C . LEU A 1 77 ? 13.548 13.366 -19.451 1.00 92.00 77 LEU A C 1
ATOM 627 O O . LEU A 1 77 ? 12.785 14.328 -19.458 1.00 92.00 77 LEU A O 1
ATOM 631 N N . ASP A 1 78 ? 14.460 13.164 -20.394 1.00 91.75 78 ASP A N 1
ATOM 632 C CA . ASP A 1 78 ? 14.533 13.897 -21.655 1.00 91.75 78 ASP A CA 1
ATOM 633 C C . ASP A 1 78 ? 14.723 12.896 -22.804 1.00 91.75 78 ASP A C 1
ATOM 635 O O . ASP A 1 78 ? 15.280 11.814 -22.608 1.00 91.75 78 ASP A O 1
ATOM 639 N N . TYR A 1 79 ? 14.247 13.216 -24.003 1.00 92.00 79 TYR A N 1
ATOM 640 C CA . TYR A 1 79 ? 14.325 12.325 -25.158 1.00 92.00 79 TYR A CA 1
ATOM 641 C C . TYR A 1 79 ? 14.939 13.030 -26.363 1.00 92.00 79 TYR A C 1
ATOM 643 O O . TYR A 1 79 ? 14.402 14.014 -26.873 1.00 92.00 79 TYR A O 1
ATOM 651 N N . SER A 1 80 ? 16.031 12.463 -26.878 1.00 95.06 80 SER A N 1
ATOM 652 C CA . SER A 1 80 ? 16.609 12.869 -28.155 1.00 95.06 80 SER A CA 1
ATOM 653 C C . SER A 1 80 ? 16.068 11.986 -29.270 1.00 95.06 80 SER A C 1
ATOM 655 O O . SER A 1 80 ? 16.371 10.796 -29.339 1.00 95.06 80 SER A O 1
ATOM 657 N N . SER A 1 81 ? 15.296 12.590 -30.175 1.00 92.75 81 SER A N 1
ATOM 658 C CA . SER A 1 81 ? 14.843 11.921 -31.401 1.00 92.75 81 SER A CA 1
ATOM 659 C C . SER A 1 81 ? 15.964 11.714 -32.425 1.00 92.75 81 SER A C 1
ATOM 661 O O . SER A 1 81 ? 15.865 10.803 -33.240 1.00 92.75 81 SER A O 1
ATOM 663 N N . GLU A 1 82 ? 17.030 12.520 -32.370 1.00 95.81 82 GLU A N 1
ATOM 664 C CA . GLU A 1 82 ? 18.215 12.372 -33.224 1.00 95.81 82 GLU A CA 1
ATOM 665 C C . GLU A 1 82 ? 19.030 11.132 -32.833 1.00 95.81 82 GLU A C 1
ATOM 667 O O . GLU A 1 82 ? 19.479 10.387 -33.702 1.00 95.81 82 GLU A O 1
ATOM 672 N N . GLU A 1 83 ? 19.181 10.886 -31.528 1.00 95.38 83 GLU A N 1
ATOM 673 C CA . GLU A 1 83 ? 19.918 9.731 -31.001 1.00 95.38 83 GLU A CA 1
ATOM 674 C C . GLU A 1 83 ? 19.031 8.506 -30.726 1.00 95.38 83 GLU A C 1
ATOM 676 O O . GLU A 1 83 ? 19.566 7.444 -30.411 1.00 95.38 83 GLU A O 1
ATOM 681 N N . ASP A 1 84 ? 17.699 8.645 -30.804 1.00 93.81 84 ASP A N 1
ATOM 682 C CA . ASP A 1 84 ? 16.722 7.649 -30.324 1.00 93.81 84 ASP A CA 1
ATOM 683 C C . ASP A 1 84 ? 17.076 7.163 -28.902 1.00 93.81 84 ASP A C 1
ATOM 685 O O . ASP A 1 84 ? 17.170 5.967 -28.606 1.00 93.81 84 ASP A O 1
ATOM 689 N N . LYS A 1 85 ? 17.349 8.132 -28.017 1.00 96.44 85 LYS A N 1
ATOM 690 C CA . LYS A 1 85 ? 17.920 7.910 -26.681 1.00 96.44 85 LYS A CA 1
ATOM 691 C C . LYS A 1 85 ? 17.171 8.700 -25.615 1.00 96.44 85 LYS A C 1
ATOM 693 O O . LYS A 1 85 ? 16.888 9.886 -25.787 1.00 96.44 85 LYS A O 1
ATOM 698 N N . VAL A 1 86 ? 16.891 8.042 -24.490 1.00 95.69 86 VAL A N 1
ATOM 699 C CA . VAL A 1 86 ? 16.310 8.676 -23.297 1.00 95.69 86 VAL A CA 1
ATOM 700 C C . VAL A 1 86 ? 17.425 9.064 -22.327 1.00 95.69 86 VAL A C 1
ATOM 702 O O . VAL A 1 86 ? 18.193 8.215 -21.882 1.00 95.69 86 VAL A O 1
ATOM 705 N N . TYR A 1 87 ? 17.513 10.335 -21.961 1.00 95.62 87 TYR A N 1
ATOM 706 C CA . TYR A 1 87 ? 18.402 10.813 -20.907 1.00 95.62 87 TYR A CA 1
ATOM 707 C C . TYR A 1 87 ? 17.650 10.807 -19.586 1.00 95.62 87 TYR A C 1
ATOM 709 O O . TYR A 1 87 ? 16.582 11.401 -19.464 1.00 95.62 87 TYR A O 1
ATOM 717 N N . ILE A 1 88 ? 18.229 10.141 -18.597 1.00 94.94 88 ILE A N 1
ATOM 718 C CA . ILE A 1 88 ? 17.693 10.008 -17.251 1.00 94.94 88 ILE A CA 1
ATOM 719 C C . ILE A 1 88 ? 18.631 10.742 -16.298 1.00 94.94 88 ILE A C 1
ATOM 721 O O . ILE A 1 88 ? 19.851 10.548 -16.322 1.00 94.94 88 ILE A O 1
ATOM 725 N N . LYS A 1 89 ? 18.067 11.579 -15.432 1.00 93.19 89 LYS A N 1
ATOM 726 C CA . LYS A 1 89 ? 18.794 12.232 -14.337 1.00 93.19 89 LYS A CA 1
ATOM 727 C C . LYS A 1 89 ? 18.137 11.873 -13.017 1.00 93.19 89 LYS A C 1
ATOM 729 O O . LYS A 1 89 ? 16.920 11.729 -12.966 1.00 93.19 89 LYS A O 1
ATOM 734 N N . LYS A 1 90 ? 18.934 11.747 -11.955 1.00 90.75 90 LYS A N 1
ATOM 735 C CA . LYS A 1 90 ? 18.405 11.587 -10.601 1.00 90.75 90 LYS A CA 1
ATOM 736 C C . LYS A 1 90 ? 17.818 12.913 -10.123 1.00 90.75 90 LYS A C 1
ATOM 738 O O . LYS A 1 90 ? 18.463 13.956 -10.237 1.00 90.75 90 LYS A O 1
ATOM 743 N N . GLY A 1 91 ? 16.609 12.867 -9.580 1.00 86.94 91 GLY A N 1
ATOM 744 C CA . GLY A 1 91 ? 15.855 14.061 -9.232 1.00 86.94 91 GLY A CA 1
ATOM 745 C C . GLY A 1 91 ? 15.382 14.852 -10.456 1.00 86.94 91 GLY A C 1
ATOM 746 O O . GLY A 1 91 ? 15.713 14.551 -11.606 1.00 86.94 91 GLY A O 1
ATOM 747 N N . GLY A 1 92 ? 14.649 15.928 -10.189 1.00 83.75 92 GLY A N 1
ATOM 748 C CA . GLY A 1 92 ? 14.282 16.928 -11.187 1.00 83.75 92 GLY A CA 1
ATOM 749 C C . GLY A 1 92 ? 12.797 17.255 -11.190 1.00 83.75 92 GLY A C 1
ATOM 750 O O . GLY A 1 92 ? 12.010 16.722 -10.403 1.00 83.75 92 GLY A O 1
ATOM 751 N N . GLU A 1 93 ? 12.441 18.180 -12.074 1.00 81.19 93 GLU A N 1
ATOM 752 C CA . GLU A 1 93 ? 11.050 18.500 -12.365 1.00 81.19 93 GLU A CA 1
ATOM 753 C C . GLU A 1 93 ? 10.463 17.424 -13.276 1.00 81.19 93 GLU A C 1
ATOM 755 O O . GLU A 1 93 ? 11.118 16.965 -14.212 1.00 81.19 93 GLU A O 1
ATOM 760 N N . VAL A 1 94 ? 9.223 17.033 -12.996 1.00 75.62 94 VAL A N 1
ATOM 761 C CA . VAL A 1 94 ? 8.466 16.127 -13.860 1.00 75.62 94 VAL A CA 1
ATOM 762 C C . VAL A 1 94 ? 7.977 16.905 -15.069 1.00 75.62 94 VAL A C 1
ATOM 764 O O . VAL A 1 94 ? 7.376 17.972 -14.915 1.00 75.62 94 VAL A O 1
ATOM 767 N N . ALA A 1 95 ? 8.194 16.379 -16.276 1.00 78.75 95 ALA A N 1
ATOM 768 C CA . ALA A 1 95 ? 7.682 17.063 -17.457 1.00 78.75 95 ALA A CA 1
ATOM 769 C C . ALA A 1 95 ? 6.145 17.094 -17.440 1.00 78.75 95 ALA A C 1
ATOM 771 O O . ALA A 1 95 ? 5.498 16.088 -17.129 1.00 78.75 95 ALA A O 1
ATOM 772 N N . ALA A 1 96 ? 5.572 18.246 -17.802 1.00 82.31 96 ALA A N 1
ATOM 773 C CA . ALA A 1 96 ? 4.138 18.504 -17.722 1.00 82.31 96 ALA A CA 1
ATOM 774 C C . ALA A 1 96 ? 3.305 17.393 -18.380 1.00 82.31 96 ALA A C 1
ATOM 776 O O . ALA A 1 96 ? 3.669 16.861 -19.430 1.00 82.31 96 ALA A O 1
ATOM 777 N N . TYR A 1 97 ? 2.176 17.059 -17.756 1.00 81.62 97 TYR A N 1
ATOM 778 C CA . TYR A 1 97 ? 1.240 16.077 -18.291 1.00 81.62 97 TYR A CA 1
ATOM 779 C C . TYR A 1 97 ? 0.689 16.525 -19.650 1.00 81.62 97 TYR A C 1
ATOM 781 O O . TYR A 1 97 ? 0.263 17.670 -19.823 1.00 81.62 97 TYR A O 1
ATOM 789 N N . THR A 1 98 ? 0.631 15.593 -20.595 1.00 85.69 98 THR A N 1
ATOM 790 C CA . THR A 1 98 ? 0.015 15.769 -21.913 1.00 85.69 98 THR A CA 1
ATOM 791 C C . THR A 1 98 ? -1.131 14.777 -22.109 1.00 85.69 98 THR A C 1
ATOM 793 O O . THR A 1 98 ? -1.232 13.774 -21.411 1.00 85.69 98 THR A O 1
ATOM 796 N N . LYS A 1 99 ? -2.016 15.006 -23.089 1.00 81.44 99 LYS A N 1
ATOM 797 C CA . LYS A 1 99 ? -3.099 14.048 -23.400 1.00 81.44 99 LYS A CA 1
ATOM 798 C C . LYS A 1 99 ? -2.559 12.647 -23.722 1.00 81.44 99 LYS A C 1
ATOM 800 O O . LYS A 1 99 ? -3.190 11.643 -23.383 1.00 81.44 99 LYS A O 1
ATOM 805 N N . ASP A 1 100 ? -1.382 12.595 -24.330 1.00 79.88 100 ASP A N 1
ATOM 806 C CA . ASP A 1 100 ? -0.711 11.357 -24.698 1.00 79.88 100 ASP A CA 1
ATOM 807 C C . ASP A 1 100 ? -0.265 10.566 -23.457 1.00 79.88 100 ASP A C 1
ATOM 809 O O . ASP A 1 100 ? -0.186 9.343 -23.518 1.00 79.88 100 ASP A O 1
ATOM 813 N N . ASP A 1 101 ? -0.083 11.210 -22.301 1.00 82.31 101 ASP A N 1
ATOM 814 C CA . ASP A 1 101 ? 0.243 10.563 -21.023 1.00 82.31 101 ASP A CA 1
ATOM 815 C C . ASP A 1 101 ? -0.948 9.812 -20.395 1.00 82.31 101 ASP A C 1
ATOM 817 O O . ASP A 1 101 ? -0.775 9.091 -19.418 1.00 82.31 101 ASP A O 1
ATOM 821 N N . SER A 1 102 ? -2.151 9.879 -20.978 1.00 82.56 102 SER A N 1
ATOM 822 C CA . SER A 1 102 ? -3.327 9.151 -20.465 1.00 82.56 102 SER A CA 1
ATOM 823 C C . SER A 1 102 ? -3.134 7.631 -20.377 1.00 82.56 102 SER A C 1
ATOM 825 O O . SER A 1 102 ? -3.708 6.995 -19.494 1.00 82.56 102 SER A O 1
ATOM 827 N N . HIS A 1 103 ? -2.279 7.048 -21.224 1.00 77.00 103 HIS A N 1
ATOM 828 C CA . HIS A 1 103 ? -1.890 5.632 -21.161 1.00 77.00 103 HIS A CA 1
ATOM 829 C C . HIS A 1 103 ? -1.243 5.242 -19.820 1.00 77.00 103 HIS A C 1
ATOM 831 O O . HIS A 1 103 ? -1.333 4.086 -19.413 1.00 77.00 103 HIS A O 1
ATOM 837 N N . MET A 1 104 ? -0.627 6.200 -19.119 1.00 79.31 104 MET A N 1
ATOM 838 C CA . MET A 1 104 ? -0.025 5.989 -17.804 1.00 79.31 104 MET A CA 1
ATOM 839 C C . MET A 1 104 ? -1.049 5.704 -16.719 1.00 79.31 104 MET A C 1
ATOM 841 O O . MET A 1 104 ? -0.657 5.260 -15.655 1.00 79.31 104 MET A O 1
ATOM 845 N N . PHE A 1 105 ? -2.324 5.997 -16.974 1.00 77.81 105 PHE A N 1
ATOM 846 C CA . PHE A 1 105 ? -3.433 5.781 -16.046 1.00 77.81 105 PHE A CA 1
ATOM 847 C C . PHE A 1 105 ? -4.542 4.918 -16.664 1.00 77.81 105 PHE A C 1
ATOM 849 O O . PHE A 1 105 ? -5.514 4.555 -16.003 1.00 77.81 105 PHE A O 1
ATOM 856 N N . ASN A 1 106 ? -4.413 4.596 -17.951 1.00 82.88 106 ASN A N 1
ATOM 857 C CA . ASN A 1 106 ? -5.347 3.790 -18.717 1.00 82.88 106 ASN A CA 1
ATOM 858 C C . ASN A 1 106 ? -4.586 2.994 -19.783 1.00 82.88 106 ASN A C 1
ATOM 860 O O . ASN A 1 106 ? -4.641 3.290 -20.978 1.00 82.88 106 ASN A O 1
ATOM 864 N N . LEU A 1 107 ? -3.834 1.995 -19.328 1.00 84.69 107 LEU A N 1
ATOM 865 C CA . LEU A 1 107 ? -3.089 1.098 -20.205 1.00 84.69 107 LEU A CA 1
ATOM 866 C C . LEU A 1 107 ? -4.083 0.317 -21.099 1.00 84.69 107 LEU A C 1
ATOM 868 O O . LEU A 1 107 ? -5.118 -0.112 -20.583 1.00 84.69 107 LEU A O 1
ATOM 872 N N . PRO A 1 108 ? -3.855 0.113 -22.409 1.00 85.38 108 PRO A N 1
ATOM 873 C CA . PRO A 1 108 ? -4.745 -0.702 -23.239 1.00 85.38 108 PRO A CA 1
ATOM 874 C C . PRO A 1 108 ? -4.590 -2.197 -22.920 1.00 85.38 108 PRO A C 1
ATOM 876 O O . PRO A 1 108 ? -3.509 -2.670 -22.589 1.00 85.38 108 PRO A O 1
ATOM 879 N N . SER A 1 109 ? -5.688 -2.965 -22.952 1.00 85.88 109 SER A N 1
ATOM 880 C CA . SER A 1 109 ? -5.628 -4.422 -22.688 1.00 85.88 109 SER A CA 1
ATOM 881 C C . SER A 1 109 ? -5.017 -5.202 -23.849 1.00 85.88 109 SER A C 1
ATOM 883 O O . SER A 1 109 ? -4.488 -6.287 -23.642 1.00 85.88 109 SER A O 1
ATOM 885 N N . TYR A 1 110 ? -5.109 -4.641 -25.052 1.00 86.31 110 TYR A N 1
ATOM 886 C CA . TYR A 1 110 ? -4.589 -5.204 -26.287 1.00 86.31 110 TYR A CA 1
ATOM 887 C C . TYR A 1 110 ? -3.890 -4.068 -27.036 1.00 86.31 110 TYR A C 1
ATOM 889 O O . TYR A 1 110 ? -4.582 -3.289 -27.695 1.00 86.31 110 TYR A O 1
ATOM 897 N N . PRO A 1 111 ? -2.569 -3.894 -26.866 1.00 88.38 111 PRO A N 1
ATOM 898 C CA . PRO A 1 111 ? -1.831 -2.891 -27.624 1.00 88.38 111 PRO A CA 1
ATOM 899 C C . PRO A 1 111 ? -1.877 -3.205 -29.123 1.00 88.38 111 PRO A C 1
ATOM 901 O O . PRO A 1 111 ? -1.889 -4.372 -29.525 1.00 88.38 111 PRO A O 1
ATOM 904 N N . GLU A 1 112 ? -1.899 -2.168 -29.956 1.00 88.12 112 GLU A N 1
ATOM 905 C CA . GLU A 1 112 ? -1.988 -2.309 -31.415 1.00 88.12 112 GLU A CA 1
ATOM 906 C C . GLU A 1 112 ? -0.635 -2.691 -32.024 1.00 88.12 112 GLU A C 1
ATOM 908 O O . GLU A 1 112 ? -0.568 -3.415 -33.022 1.00 88.12 112 GLU A O 1
ATOM 913 N N . LYS A 1 113 ? 0.455 -2.222 -31.408 1.00 90.50 113 LYS A N 1
ATOM 914 C CA . LYS A 1 113 ? 1.826 -2.443 -31.860 1.00 90.50 113 LYS A CA 1
ATOM 915 C C . LYS A 1 113 ? 2.705 -2.866 -30.693 1.00 90.50 113 LYS A C 1
ATOM 917 O O . LYS A 1 113 ? 2.847 -2.133 -29.723 1.00 90.50 113 LYS A O 1
ATOM 922 N N . VAL A 1 114 ? 3.361 -4.016 -30.836 1.00 92.31 114 VAL A N 1
ATOM 923 C CA . VAL A 1 114 ? 4.367 -4.529 -29.896 1.00 92.31 114 VAL A CA 1
ATOM 924 C C . VAL A 1 114 ? 5.586 -4.955 -30.699 1.00 92.31 114 VAL A C 1
ATOM 926 O O . VAL A 1 114 ? 5.489 -5.830 -31.558 1.00 92.31 114 VAL A O 1
ATOM 929 N N . LEU A 1 115 ? 6.732 -4.333 -30.436 1.00 93.75 115 LEU A N 1
ATOM 930 C CA . LEU A 1 115 ? 8.002 -4.662 -31.078 1.00 93.75 115 LEU A CA 1
ATOM 931 C C . LEU A 1 115 ? 9.095 -4.775 -30.021 1.00 93.75 115 LEU A C 1
ATOM 933 O O . LEU A 1 115 ? 9.347 -3.815 -29.299 1.00 93.75 115 LEU A O 1
ATOM 937 N N . GLU A 1 116 ? 9.777 -5.916 -29.950 1.00 94.44 116 GLU A N 1
ATOM 938 C CA . GLU A 1 116 ? 10.993 -6.032 -29.141 1.00 94.44 116 GLU A CA 1
ATOM 939 C C . GLU A 1 116 ? 12.054 -5.052 -29.663 1.00 94.44 116 GLU A C 1
ATOM 941 O O . GLU A 1 116 ? 12.294 -4.947 -30.871 1.00 94.44 116 GLU A O 1
ATOM 946 N N . LYS A 1 117 ? 12.670 -4.294 -28.756 1.00 92.94 117 LYS A N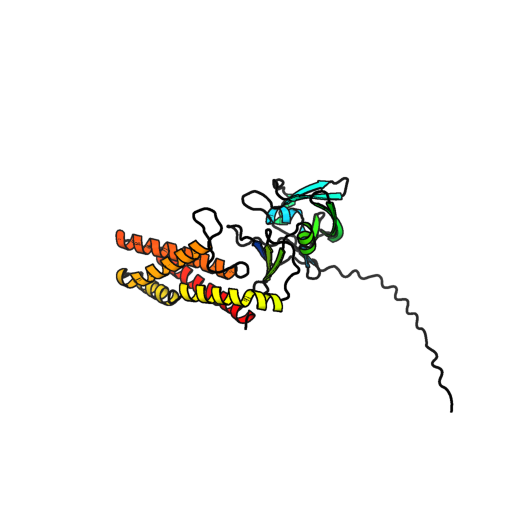 1
ATOM 947 C CA . LYS A 1 117 ? 13.663 -3.269 -29.086 1.00 92.94 117 LYS A CA 1
ATOM 948 C C . LYS A 1 117 ? 14.634 -3.082 -27.922 1.00 92.94 117 LYS A C 1
ATOM 950 O O . LYS A 1 117 ? 14.238 -3.092 -26.761 1.00 92.94 117 LYS A O 1
ATOM 955 N N . ASN A 1 118 ? 15.902 -2.819 -28.235 1.00 95.25 118 ASN A N 1
ATOM 956 C CA . ASN A 1 118 ? 16.831 -2.277 -27.245 1.00 95.25 118 ASN A CA 1
ATOM 957 C C . ASN A 1 118 ? 16.558 -0.780 -27.043 1.00 95.25 118 ASN A C 1
ATOM 959 O O . ASN A 1 118 ? 16.648 0.009 -27.984 1.00 95.25 118 ASN A O 1
ATOM 963 N N . VAL A 1 119 ? 16.208 -0.403 -25.819 1.00 96.62 119 VAL A N 1
ATOM 964 C CA . VAL A 1 119 ? 15.977 0.978 -25.405 1.00 96.62 119 VAL A CA 1
ATOM 965 C C . VAL A 1 119 ? 17.312 1.580 -24.973 1.00 96.62 119 VAL A C 1
ATOM 967 O O . VAL A 1 119 ? 17.893 1.163 -23.967 1.00 96.62 119 VAL A O 1
ATOM 970 N N . SER A 1 120 ? 17.783 2.571 -25.733 1.00 97.38 120 SER A N 1
ATOM 971 C CA . SER A 1 120 ? 19.007 3.303 -25.411 1.00 97.38 120 SER A CA 1
ATOM 972 C C . SER A 1 120 ? 18.719 4.356 -24.354 1.00 97.38 120 SER A C 1
ATOM 974 O O . SER A 1 120 ? 17.856 5.217 -24.546 1.00 97.38 120 SER A O 1
ATOM 976 N N . ILE A 1 121 ? 19.477 4.323 -23.259 1.00 97.75 121 ILE A N 1
ATOM 977 C CA . ILE A 1 121 ? 19.383 5.325 -22.197 1.00 97.75 121 ILE A CA 1
ATOM 978 C C . ILE A 1 121 ? 20.757 5.891 -21.838 1.00 97.75 121 ILE A C 1
ATOM 980 O O . ILE A 1 121 ? 21.764 5.193 -21.930 1.00 97.75 121 ILE A O 1
ATOM 984 N N . ASN A 1 122 ? 20.794 7.141 -21.389 1.00 97.69 122 ASN A N 1
ATOM 985 C CA . ASN A 1 122 ? 21.937 7.720 -20.691 1.00 97.69 122 ASN A CA 1
ATOM 986 C C . ASN A 1 122 ? 21.537 7.982 -19.241 1.00 97.69 122 ASN A C 1
ATOM 988 O O . ASN A 1 122 ? 20.530 8.642 -19.005 1.00 97.69 122 ASN A O 1
ATOM 992 N N . PHE A 1 123 ? 22.315 7.493 -18.282 1.00 97.06 123 PHE A N 1
ATOM 993 C CA . PHE A 1 123 ? 22.125 7.808 -16.870 1.00 97.06 123 PHE A CA 1
ATOM 994 C C . PHE A 1 123 ? 23.446 8.292 -16.279 1.00 97.06 123 PHE A C 1
ATOM 996 O O . PHE A 1 123 ? 24.464 7.604 -16.374 1.00 97.06 123 PHE A O 1
ATOM 1003 N N . GLU A 1 124 ? 23.428 9.507 -15.726 1.00 91.69 124 GLU A N 1
ATOM 1004 C CA . GLU A 1 124 ? 24.593 10.178 -15.126 1.00 91.69 124 GLU A CA 1
ATOM 1005 C C . GLU A 1 124 ? 25.846 10.174 -16.027 1.00 91.69 124 GLU A C 1
ATOM 1007 O O . GLU A 1 124 ? 26.972 9.961 -15.581 1.00 91.69 124 GLU A O 1
ATOM 1012 N N . GLY A 1 125 ? 25.656 10.413 -17.331 1.00 94.69 125 GLY A N 1
ATOM 1013 C CA . GLY A 1 125 ? 26.748 10.497 -18.304 1.00 94.69 125 GLY A CA 1
ATOM 1014 C C . GLY A 1 125 ? 27.241 9.147 -18.828 1.00 94.69 125 GLY A C 1
ATOM 1015 O O . GLY A 1 125 ? 28.158 9.121 -19.649 1.00 94.69 125 GLY A O 1
ATOM 1016 N N . LYS A 1 126 ? 26.625 8.034 -18.418 1.00 97.56 126 LYS A N 1
ATOM 1017 C CA . LYS A 1 126 ? 26.929 6.696 -18.929 1.00 97.56 126 LYS A CA 1
ATOM 1018 C C . LYS A 1 126 ? 25.784 6.155 -19.779 1.00 97.56 126 LYS A C 1
ATOM 1020 O O . LYS A 1 126 ? 24.629 6.173 -19.363 1.00 97.56 126 LYS A O 1
ATOM 1025 N N . ASP A 1 127 ? 26.131 5.636 -20.952 1.00 97.88 127 ASP A N 1
ATOM 1026 C CA . ASP A 1 127 ? 25.179 5.005 -21.865 1.00 97.88 127 ASP A CA 1
ATOM 1027 C C . ASP A 1 127 ? 24.920 3.540 -21.478 1.00 97.88 127 ASP A C 1
ATOM 1029 O O . ASP A 1 127 ? 25.841 2.782 -21.156 1.00 97.88 127 ASP A O 1
ATOM 1033 N N . TYR A 1 128 ? 23.652 3.140 -21.553 1.00 98.12 128 TYR A N 1
ATOM 1034 C CA . TYR A 1 128 ? 23.168 1.781 -21.342 1.00 98.12 128 TYR A CA 1
ATOM 1035 C C . TYR A 1 128 ? 22.222 1.383 -22.477 1.00 98.12 128 TYR A C 1
ATOM 1037 O O . TYR A 1 128 ? 21.513 2.215 -23.042 1.00 98.12 128 TYR A O 1
ATOM 1045 N N . GLN A 1 129 ? 22.191 0.087 -22.779 1.00 97.44 129 GLN A N 1
ATOM 1046 C CA . GLN A 1 129 ? 21.219 -0.512 -23.689 1.00 97.44 129 GLN A CA 1
ATOM 1047 C C . GLN A 1 129 ? 20.400 -1.535 -22.913 1.00 97.44 129 GLN A C 1
ATOM 1049 O O . GLN A 1 129 ? 20.943 -2.549 -22.470 1.00 97.44 129 GLN A O 1
ATOM 1054 N N . LEU A 1 130 ? 19.114 -1.248 -22.724 1.00 97.31 130 LEU A N 1
ATOM 1055 C CA . LEU A 1 130 ? 18.195 -2.116 -21.996 1.00 97.31 130 LEU A CA 1
ATOM 1056 C C . LEU A 1 130 ? 17.335 -2.898 -22.977 1.00 97.31 130 LEU A C 1
ATOM 1058 O O . LEU A 1 130 ? 16.788 -2.322 -23.916 1.00 97.31 130 LEU A O 1
ATOM 1062 N N . LYS A 1 131 ? 17.172 -4.201 -22.750 1.00 95.31 131 LYS A N 1
ATOM 1063 C CA . LYS A 1 131 ? 16.167 -4.966 -23.490 1.00 95.31 131 LYS A CA 1
ATOM 1064 C C . LYS A 1 131 ? 14.778 -4.484 -23.086 1.00 95.31 131 LYS A C 1
ATOM 1066 O O . LYS A 1 131 ? 14.508 -4.242 -21.908 1.00 95.31 131 LYS A O 1
ATOM 1071 N N . GLY A 1 132 ? 13.894 -4.359 -24.059 1.00 95.31 132 GLY A N 1
ATOM 1072 C CA . GLY A 1 132 ? 12.559 -3.850 -23.822 1.00 95.31 132 GLY A CA 1
ATOM 1073 C C . GLY A 1 132 ? 11.670 -3.978 -25.042 1.00 95.31 132 GLY A C 1
ATOM 1074 O O . GLY A 1 132 ? 11.946 -4.736 -25.973 1.00 95.31 132 GLY A O 1
ATOM 1075 N N . TYR A 1 133 ? 10.602 -3.196 -25.025 1.00 94.56 133 TYR A N 1
ATOM 1076 C CA . TYR A 1 133 ? 9.614 -3.168 -26.087 1.00 94.56 133 TYR A CA 1
ATOM 1077 C C . TYR A 1 133 ? 9.284 -1.741 -26.469 1.00 94.56 133 TYR A C 1
ATOM 1079 O O . TYR A 1 133 ? 9.199 -0.851 -25.625 1.00 94.56 133 TYR A O 1
ATOM 1087 N N . ASN A 1 134 ? 9.038 -1.540 -27.753 1.00 92.75 134 ASN A N 1
ATOM 1088 C CA . ASN A 1 134 ? 8.214 -0.451 -28.220 1.00 92.75 134 ASN A CA 1
ATOM 1089 C C . ASN A 1 134 ? 6.759 -0.938 -28.250 1.00 92.75 134 ASN A C 1
ATOM 1091 O O . ASN A 1 134 ? 6.428 -1.814 -29.052 1.00 92.75 134 ASN A O 1
ATOM 1095 N N . ILE A 1 135 ? 5.919 -0.407 -27.361 1.00 91.88 135 ILE A N 1
ATOM 1096 C CA . ILE A 1 135 ? 4.488 -0.727 -27.293 1.00 91.88 135 ILE A CA 1
ATOM 1097 C C . ILE A 1 135 ? 3.706 0.553 -27.542 1.00 91.88 135 ILE A C 1
ATOM 1099 O O . ILE A 1 135 ? 3.867 1.510 -26.784 1.00 91.88 135 ILE A O 1
ATOM 1103 N N . ASP A 1 136 ? 2.914 0.573 -28.613 1.00 90.12 136 ASP A N 1
ATOM 1104 C CA . ASP A 1 136 ? 2.163 1.748 -29.077 1.00 90.12 136 ASP A CA 1
ATOM 1105 C C . ASP A 1 136 ? 3.032 3.023 -29.076 1.00 90.12 136 ASP A C 1
ATOM 1107 O O . ASP A 1 136 ? 2.713 4.041 -28.462 1.00 90.12 136 ASP A O 1
ATOM 1111 N N . ASP A 1 137 ? 4.196 2.912 -29.729 1.00 88.75 137 ASP A N 1
ATOM 1112 C CA . ASP A 1 137 ? 5.206 3.964 -29.901 1.00 88.75 137 ASP A CA 1
ATOM 1113 C C . ASP A 1 137 ? 5.890 4.453 -28.610 1.00 88.75 137 ASP A C 1
ATOM 1115 O O . ASP A 1 137 ? 6.526 5.507 -28.591 1.00 88.75 137 ASP A O 1
ATOM 1119 N N . ARG A 1 138 ? 5.861 3.652 -27.538 1.00 89.88 138 ARG A N 1
ATOM 1120 C CA . ARG A 1 138 ? 6.505 3.975 -26.252 1.00 89.88 138 ARG A CA 1
ATOM 1121 C C . ARG A 1 138 ? 7.514 2.930 -25.822 1.00 89.88 138 ARG A C 1
ATOM 1123 O O . ARG A 1 138 ? 7.307 1.742 -26.028 1.00 89.88 138 ARG A O 1
ATOM 1130 N N . ASN A 1 139 ? 8.584 3.378 -25.172 1.00 93.44 139 ASN A N 1
ATOM 1131 C CA . ASN A 1 139 ? 9.644 2.505 -24.676 1.00 93.44 139 ASN A CA 1
ATOM 1132 C C . ASN A 1 139 ? 9.280 1.928 -23.302 1.00 93.44 139 ASN A C 1
ATOM 1134 O O . ASN A 1 139 ? 9.223 2.667 -22.316 1.00 93.44 139 ASN A O 1
ATOM 1138 N N . TYR A 1 140 ? 9.079 0.614 -23.254 1.00 94.19 140 TYR A N 1
ATOM 1139 C CA . TYR A 1 140 ? 8.881 -0.180 -22.049 1.00 94.19 140 TYR A CA 1
ATOM 1140 C C . TYR A 1 140 ? 10.152 -0.958 -21.727 1.00 94.19 140 TYR A C 1
ATOM 1142 O O . TYR A 1 140 ? 10.684 -1.663 -22.584 1.00 94.19 140 TYR A O 1
ATOM 1150 N N . VAL A 1 141 ? 10.628 -0.853 -20.491 1.00 96.00 141 VAL A N 1
ATOM 1151 C CA . VAL A 1 141 ? 11.838 -1.535 -20.016 1.00 96.00 141 VAL A CA 1
ATOM 1152 C C . VAL A 1 141 ? 11.503 -2.467 -18.863 1.00 96.00 141 VAL A C 1
ATOM 1154 O O . VAL A 1 141 ? 10.592 -2.190 -18.079 1.00 96.00 141 VAL A O 1
ATOM 1157 N N . LYS A 1 142 ? 12.244 -3.573 -18.760 1.00 95.25 142 LYS A N 1
ATOM 1158 C CA . LYS A 1 142 ? 12.122 -4.505 -17.640 1.00 95.25 142 LYS A CA 1
ATOM 1159 C C . LYS A 1 142 ? 12.481 -3.781 -16.341 1.00 95.25 142 LYS A C 1
ATOM 1161 O O . LYS A 1 142 ? 13.564 -3.204 -16.241 1.00 95.25 142 LYS A O 1
ATOM 1166 N N . LEU A 1 143 ? 11.604 -3.843 -15.338 1.00 93.81 143 LEU A N 1
ATOM 1167 C CA . LEU A 1 143 ? 11.769 -3.107 -14.079 1.00 93.81 143 LEU A CA 1
ATOM 1168 C C . LEU A 1 143 ? 13.108 -3.402 -13.394 1.00 93.81 143 LEU A C 1
ATOM 1170 O O . LEU A 1 143 ? 13.789 -2.483 -12.954 1.00 93.81 143 LEU A O 1
ATOM 1174 N N . ARG A 1 144 ? 13.504 -4.680 -13.344 1.00 94.38 144 ARG A N 1
ATOM 1175 C CA . ARG A 1 144 ? 14.759 -5.116 -12.710 1.00 94.38 144 ARG A CA 1
ATOM 1176 C C . ARG A 1 144 ? 16.011 -4.644 -13.453 1.00 94.38 144 ARG A C 1
ATOM 1178 O O . ARG A 1 144 ? 17.028 -4.353 -12.833 1.00 94.38 144 ARG A O 1
ATOM 1185 N N . ASP A 1 145 ? 15.941 -4.537 -14.778 1.00 96.31 145 ASP A N 1
ATOM 1186 C CA . ASP A 1 145 ? 17.064 -4.023 -15.564 1.00 96.31 145 ASP A CA 1
ATOM 1187 C C . ASP A 1 145 ? 17.217 -2.513 -15.340 1.00 96.31 145 ASP A C 1
ATOM 1189 O O . ASP A 1 145 ? 18.331 -2.012 -15.173 1.00 96.31 145 ASP A O 1
ATOM 1193 N N . LEU A 1 146 ? 16.092 -1.794 -15.269 1.00 95.19 146 LEU A N 1
ATOM 1194 C CA . LEU A 1 146 ? 16.075 -0.375 -14.929 1.00 95.19 146 LEU A CA 1
ATOM 1195 C C . LEU A 1 146 ? 16.574 -0.131 -13.497 1.00 95.19 146 LEU A C 1
ATOM 1197 O O . LEU A 1 146 ? 17.394 0.762 -13.285 1.00 95.19 146 LEU A O 1
ATOM 120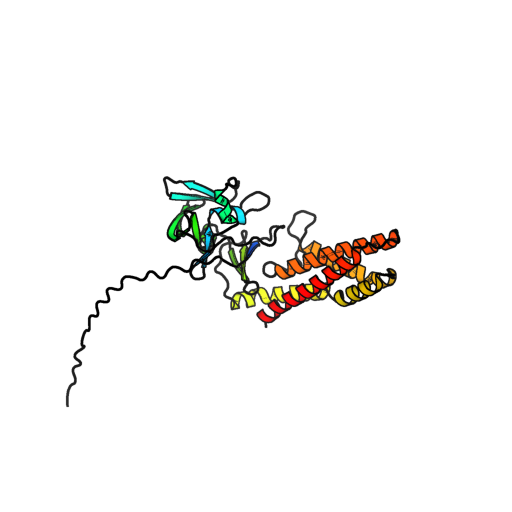1 N N . SER A 1 147 ? 16.134 -0.934 -12.526 1.00 95.00 147 SER A N 1
ATOM 1202 C CA . SER A 1 147 ? 16.527 -0.785 -11.122 1.00 95.00 147 SER A CA 1
ATOM 1203 C C . SER A 1 147 ? 18.018 -1.010 -10.899 1.00 95.00 147 SER A C 1
ATOM 1205 O O . SER A 1 147 ? 18.637 -0.297 -10.114 1.00 95.00 147 SER A O 1
ATOM 1207 N N . LYS A 1 148 ? 18.636 -1.915 -11.665 1.00 96.25 148 LYS A N 1
ATOM 1208 C CA . LYS A 1 148 ? 20.088 -2.106 -11.675 1.00 96.25 148 LYS A CA 1
ATOM 1209 C C . LYS A 1 148 ? 20.848 -0.884 -12.195 1.00 96.25 148 LYS A C 1
ATOM 1211 O O . LYS A 1 148 ? 21.926 -0.583 -11.687 1.00 96.25 148 LYS A O 1
ATOM 1216 N N . VAL A 1 149 ? 20.318 -0.188 -13.204 1.00 96.56 149 VAL A N 1
ATOM 1217 C CA . VAL A 1 149 ? 20.941 1.037 -13.739 1.00 96.56 149 VAL A CA 1
ATOM 1218 C C . VAL A 1 149 ? 20.785 2.205 -12.771 1.00 96.56 149 VAL A C 1
ATOM 1220 O O . VAL A 1 149 ? 21.755 2.914 -12.515 1.00 96.56 149 VAL A O 1
ATOM 1223 N N . LEU A 1 150 ? 19.580 2.391 -12.231 1.00 94.19 150 LEU A N 1
ATOM 1224 C CA . LEU A 1 150 ? 19.253 3.493 -11.320 1.00 94.19 150 LEU A CA 1
ATOM 1225 C C . LEU A 1 150 ? 19.666 3.221 -9.863 1.00 94.19 150 LEU A C 1
ATOM 1227 O O . LEU A 1 150 ? 19.623 4.127 -9.033 1.00 94.19 150 LEU A O 1
ATOM 1231 N N . ASN A 1 151 ? 20.115 1.996 -9.585 1.00 94.75 151 ASN A N 1
ATOM 1232 C CA . ASN A 1 151 ? 20.599 1.497 -8.305 1.00 94.75 151 ASN A CA 1
ATOM 1233 C C . ASN A 1 151 ? 19.578 1.620 -7.159 1.00 94.75 151 ASN A C 1
ATOM 1235 O O . ASN A 1 151 ? 19.890 2.194 -6.117 1.00 94.75 151 ASN A O 1
ATOM 1239 N N . PHE A 1 152 ? 18.387 1.054 -7.365 1.00 92.62 152 PHE A N 1
ATOM 1240 C CA . PHE A 1 152 ? 17.376 0.857 -6.320 1.00 92.62 152 PHE A CA 1
ATOM 1241 C C . PHE A 1 152 ? 16.974 -0.620 -6.202 1.00 92.62 152 PHE A C 1
ATOM 1243 O O . PHE A 1 152 ? 17.118 -1.382 -7.167 1.00 92.62 152 PHE A O 1
ATOM 1250 N N . SER A 1 153 ? 16.478 -1.044 -5.038 1.00 93.25 153 SER A N 1
ATOM 1251 C CA . SER A 1 153 ? 16.077 -2.437 -4.817 1.00 93.25 153 SER A CA 1
ATOM 1252 C C . SER A 1 153 ? 14.660 -2.726 -5.335 1.00 93.25 153 SER A C 1
ATOM 1254 O O . SER A 1 153 ? 13.794 -1.849 -5.365 1.00 93.25 153 SER A O 1
ATOM 1256 N N . VAL A 1 154 ? 14.445 -3.963 -5.797 1.00 91.94 154 VAL A N 1
ATOM 1257 C CA . VAL A 1 154 ? 13.146 -4.471 -6.268 1.00 91.94 154 VAL A CA 1
ATOM 1258 C C . VAL A 1 154 ? 12.903 -5.827 -5.619 1.00 91.94 154 VAL A C 1
ATOM 1260 O O . VAL A 1 154 ? 13.470 -6.837 -6.052 1.00 91.94 154 VAL A O 1
ATOM 1263 N N . ASP A 1 155 ? 12.019 -5.851 -4.637 1.00 90.88 155 ASP A N 1
ATOM 1264 C CA . ASP A 1 155 ? 11.573 -7.050 -3.942 1.00 90.88 155 ASP A CA 1
ATOM 1265 C C . ASP A 1 155 ? 10.140 -7.416 -4.337 1.00 90.88 155 ASP A C 1
ATOM 1267 O O . ASP A 1 155 ? 9.463 -6.713 -5.098 1.00 90.88 155 ASP A O 1
ATOM 1271 N N . TYR A 1 156 ? 9.703 -8.579 -3.868 1.00 88.81 156 TYR A N 1
ATOM 1272 C CA . TYR A 1 156 ? 8.374 -9.101 -4.130 1.00 88.81 156 TYR A CA 1
ATOM 1273 C C . TYR A 1 156 ? 7.756 -9.600 -2.833 1.00 88.81 156 TYR A C 1
ATOM 1275 O O . TYR A 1 156 ? 8.341 -10.424 -2.134 1.00 88.81 156 TYR A O 1
ATOM 1283 N N . ASP A 1 157 ? 6.574 -9.083 -2.533 1.00 86.81 157 ASP A N 1
ATOM 1284 C CA . ASP A 1 157 ? 5.702 -9.604 -1.495 1.00 86.81 157 ASP A CA 1
ATOM 1285 C C . ASP A 1 157 ? 4.961 -10.820 -2.064 1.00 86.81 157 ASP A C 1
ATOM 1287 O O . ASP A 1 157 ? 4.090 -10.693 -2.928 1.00 86.81 157 ASP A O 1
ATOM 1291 N N . TYR A 1 158 ? 5.336 -12.008 -1.593 1.00 89.69 158 TYR A N 1
ATOM 1292 C CA . TYR A 1 158 ? 4.778 -13.279 -2.060 1.00 89.69 158 TYR A CA 1
ATOM 1293 C C . TYR A 1 158 ? 3.341 -13.534 -1.583 1.00 89.69 158 TYR A C 1
ATOM 1295 O O . TYR A 1 158 ? 2.689 -14.443 -2.092 1.00 89.69 158 TYR A O 1
ATOM 1303 N N . ILE A 1 159 ? 2.831 -12.720 -0.658 1.00 88.88 159 ILE A N 1
ATOM 1304 C CA . ILE A 1 159 ? 1.544 -12.919 0.012 1.00 88.88 159 ILE A CA 1
ATOM 1305 C C . ILE A 1 159 ? 0.480 -12.100 -0.710 1.00 88.88 159 ILE A C 1
ATOM 1307 O O . ILE A 1 159 ? -0.468 -12.660 -1.263 1.00 88.88 159 ILE A O 1
ATOM 1311 N N . ASN A 1 160 ? 0.696 -10.785 -0.813 1.00 84.69 160 ASN A N 1
ATOM 1312 C CA . ASN A 1 160 ? -0.220 -9.880 -1.515 1.00 84.69 160 ASN A CA 1
ATOM 1313 C C . ASN A 1 160 ? 0.176 -9.605 -2.970 1.00 84.69 160 ASN A C 1
ATOM 1315 O O . ASN A 1 160 ? -0.507 -8.866 -3.678 1.00 84.69 160 ASN A O 1
ATOM 1319 N N . ARG A 1 161 ? 1.236 -10.262 -3.462 1.00 86.75 161 ARG A N 1
ATOM 1320 C CA . ARG A 1 161 ? 1.711 -10.178 -4.854 1.00 86.75 161 ARG A CA 1
ATOM 1321 C C . ARG A 1 161 ? 2.119 -8.758 -5.262 1.00 86.75 161 ARG A C 1
ATOM 1323 O O . ARG A 1 161 ? 2.019 -8.389 -6.436 1.00 86.75 161 ARG A O 1
ATOM 1330 N N . ASN A 1 162 ? 2.593 -7.971 -4.300 1.00 86.12 162 ASN A N 1
ATOM 1331 C CA . ASN A 1 162 ? 3.023 -6.595 -4.514 1.00 86.12 162 ASN A CA 1
ATOM 1332 C C . ASN A 1 162 ? 4.489 -6.544 -4.962 1.00 86.12 162 ASN A C 1
ATOM 1334 O O . ASN A 1 162 ? 5.345 -7.278 -4.466 1.00 86.12 162 ASN A O 1
ATOM 1338 N N . ILE A 1 163 ? 4.799 -5.628 -5.877 1.00 88.56 163 ILE A N 1
ATOM 1339 C CA . ILE A 1 163 ? 6.178 -5.236 -6.165 1.00 88.56 163 ILE A CA 1
ATOM 1340 C C . ILE A 1 163 ? 6.594 -4.195 -5.131 1.00 88.56 163 ILE A C 1
ATOM 1342 O O . ILE A 1 163 ? 5.929 -3.171 -4.984 1.00 88.56 163 ILE A O 1
ATOM 1346 N N . ILE A 1 164 ? 7.712 -4.427 -4.452 1.00 88.12 164 ILE A N 1
ATOM 1347 C CA . ILE A 1 164 ? 8.244 -3.498 -3.457 1.00 88.12 164 ILE A CA 1
ATOM 1348 C C . ILE A 1 164 ? 9.502 -2.849 -4.028 1.00 88.12 164 ILE A C 1
ATOM 1350 O O . ILE A 1 164 ? 10.478 -3.527 -4.338 1.00 88.12 164 ILE A O 1
ATOM 1354 N N . LEU A 1 165 ? 9.479 -1.533 -4.197 1.00 89.38 165 LEU A N 1
ATOM 1355 C CA . LEU A 1 165 ? 10.640 -0.742 -4.586 1.00 89.38 165 LEU A CA 1
ATOM 1356 C C . LEU A 1 165 ? 11.212 -0.064 -3.358 1.0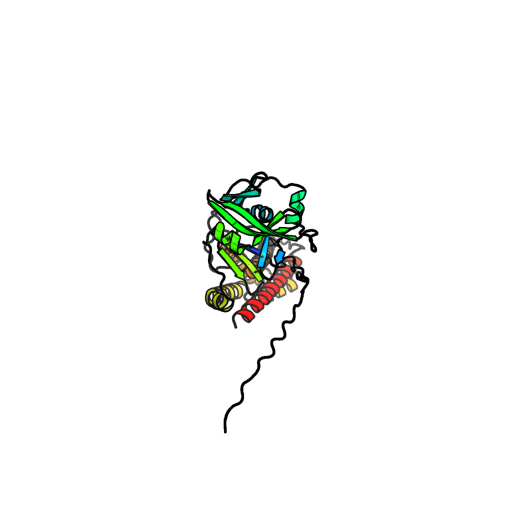0 89.38 165 LEU A C 1
ATOM 1358 O O . LEU A 1 165 ? 10.458 0.595 -2.660 1.00 89.38 165 LEU A O 1
ATOM 1362 N N . ASN A 1 166 ? 12.519 -0.128 -3.126 1.00 88.38 166 ASN A N 1
ATOM 1363 C CA . ASN A 1 166 ? 13.161 0.736 -2.137 1.00 88.38 166 ASN A CA 1
ATOM 1364 C C . ASN A 1 166 ? 14.200 1.618 -2.823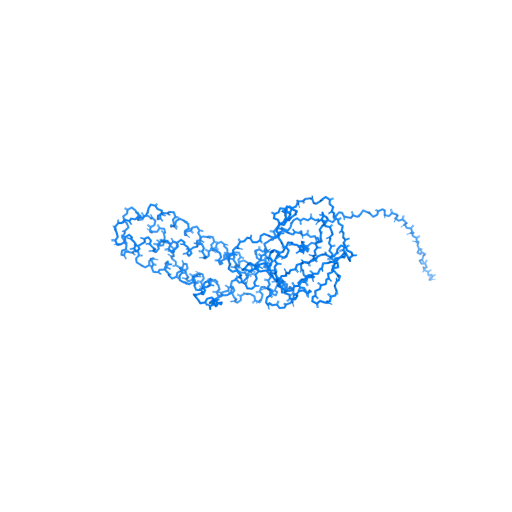 1.00 88.38 166 ASN A C 1
ATOM 1366 O O . ASN A 1 166 ? 15.227 1.143 -3.305 1.00 88.38 166 ASN A O 1
ATOM 1370 N N . LEU A 1 167 ? 13.899 2.917 -2.883 1.00 86.88 167 LEU A N 1
ATOM 1371 C CA . LEU A 1 167 ? 14.693 3.918 -3.597 1.00 86.88 167 LEU A CA 1
ATOM 1372 C C . LEU A 1 167 ? 15.953 4.355 -2.837 1.00 86.88 167 LEU A C 1
ATOM 1374 O O . LEU A 1 167 ? 16.813 5.031 -3.420 1.00 86.88 167 LEU A O 1
ATOM 1378 N N . GLU A 1 168 ? 16.046 3.985 -1.558 1.00 87.00 168 GLU A N 1
ATOM 1379 C CA . GLU A 1 168 ? 17.175 4.254 -0.663 1.00 87.00 168 GLU A CA 1
ATOM 1380 C C . GLU A 1 168 ? 18.098 3.040 -0.492 1.00 87.00 168 GLU A C 1
ATOM 1382 O O . GLU A 1 168 ? 19.268 3.205 -0.141 1.00 87.00 168 GLU A O 1
ATOM 1387 N N . GLU A 1 169 ? 17.616 1.833 -0.793 1.00 90.19 169 GLU A N 1
ATOM 1388 C CA . GLU A 1 169 ? 18.447 0.631 -0.835 1.00 90.19 169 GLU A CA 1
ATOM 1389 C C . GLU A 1 169 ? 19.048 0.408 -2.226 1.00 90.19 169 GLU A C 1
ATOM 1391 O O . GLU A 1 169 ? 18.356 0.570 -3.230 1.00 90.19 169 GLU A O 1
ATOM 1396 N N . PRO A 1 170 ? 20.322 -0.011 -2.323 1.00 95.00 170 PRO A N 1
ATOM 1397 C CA . PRO A 1 170 ? 20.926 -0.339 -3.606 1.00 95.00 170 PRO A CA 1
ATOM 1398 C C . PRO A 1 170 ? 20.251 -1.554 -4.250 1.00 95.00 170 PRO A C 1
ATOM 1400 O O . PRO A 1 170 ? 19.595 -2.358 -3.586 1.00 95.00 170 PRO A O 1
ATOM 1403 N N . TYR A 1 171 ? 20.480 -1.726 -5.553 1.00 95.06 171 TYR A N 1
ATOM 1404 C CA . TYR A 1 171 ? 20.016 -2.917 -6.259 1.00 95.06 171 TYR A CA 1
ATOM 1405 C C . TYR A 1 171 ? 20.484 -4.200 -5.557 1.00 95.06 171 TYR A C 1
ATOM 1407 O O . TYR A 1 171 ? 21.667 -4.360 -5.243 1.00 95.06 171 TYR A O 1
ATOM 1415 N N . LYS A 1 172 ? 19.553 -5.141 -5.397 1.00 92.88 172 LYS A N 1
ATOM 1416 C CA . LYS A 1 172 ? 19.803 -6.509 -4.948 1.00 92.88 172 LYS A CA 1
ATOM 1417 C C . LYS A 1 172 ? 18.973 -7.477 -5.786 1.00 92.88 172 LYS A C 1
ATOM 1419 O O . LYS A 1 172 ? 17.939 -7.105 -6.343 1.00 92.88 172 LYS A O 1
ATOM 1424 N N . GLU A 1 173 ? 19.464 -8.704 -5.906 1.00 90.38 173 GLU A N 1
ATOM 1425 C CA . GLU A 1 173 ? 18.681 -9.780 -6.509 1.00 90.38 173 GLU A CA 1
ATOM 1426 C C . GLU A 1 173 ? 17.459 -10.058 -5.634 1.00 90.38 173 GLU A C 1
ATOM 1428 O O . GLU A 1 173 ? 17.556 -9.995 -4.407 1.00 90.38 173 GLU A O 1
ATOM 1433 N N . ALA A 1 174 ? 16.322 -10.363 -6.258 1.00 85.12 174 ALA A N 1
ATOM 1434 C CA . ALA A 1 174 ? 15.133 -10.691 -5.487 1.00 85.12 174 ALA A CA 1
ATOM 1435 C C . ALA A 1 174 ? 15.331 -11.972 -4.689 1.00 85.12 174 ALA A C 1
ATOM 1437 O O . ALA A 1 174 ? 15.873 -12.963 -5.186 1.00 85.12 174 ALA A O 1
ATOM 1438 N N . LEU A 1 175 ? 14.812 -11.943 -3.468 1.00 89.19 175 LEU A N 1
ATOM 1439 C CA . LEU A 1 175 ? 14.704 -13.121 -2.631 1.00 89.19 175 LEU A CA 1
ATOM 1440 C C . LEU A 1 175 ? 13.798 -14.151 -3.310 1.00 89.19 175 LEU A C 1
ATOM 1442 O O . LEU A 1 175 ? 12.733 -13.812 -3.836 1.00 89.19 175 LEU A O 1
ATOM 1446 N N . SER A 1 176 ? 14.209 -15.417 -3.271 1.00 91.62 176 SER A N 1
ATOM 1447 C CA . SER A 1 176 ? 13.266 -16.522 -3.466 1.00 91.62 176 SER A CA 1
ATOM 1448 C C . SER A 1 176 ? 12.193 -16.499 -2.375 1.00 91.62 176 SER A C 1
ATOM 1450 O O . SER A 1 176 ? 12.403 -15.920 -1.312 1.00 91.62 176 SER A O 1
ATOM 1452 N N . GLU A 1 177 ? 11.061 -17.156 -2.613 1.00 93.75 177 GLU A N 1
ATOM 1453 C CA . GLU A 1 177 ? 9.977 -17.265 -1.628 1.00 93.75 177 GLU A CA 1
ATOM 1454 C C . GLU A 1 177 ? 10.464 -17.833 -0.281 1.00 93.75 177 GLU A C 1
ATOM 1456 O O . GLU A 1 177 ? 10.126 -17.305 0.774 1.00 93.75 177 GLU A O 1
ATOM 1461 N N . GLU A 1 178 ? 11.347 -18.840 -0.309 1.00 94.19 178 GLU A N 1
ATOM 1462 C CA . GLU A 1 178 ? 11.950 -19.434 0.893 1.00 94.19 178 GLU A CA 1
ATOM 1463 C C . GLU A 1 178 ? 12.821 -18.428 1.661 1.00 94.19 178 GLU A C 1
ATOM 1465 O O . GLU A 1 178 ? 12.697 -18.291 2.878 1.00 94.19 178 GLU A O 1
ATOM 1470 N N . GLN A 1 179 ? 13.678 -17.685 0.954 1.00 93.88 179 GLN A N 1
ATOM 1471 C CA . GLN A 1 179 ? 14.514 -16.650 1.569 1.00 93.88 179 GLN A CA 1
ATOM 1472 C C . GLN A 1 179 ? 13.662 -15.505 2.116 1.00 93.88 179 GLN A C 1
ATOM 1474 O O . GLN A 1 179 ? 13.900 -15.044 3.228 1.00 93.88 179 GLN A O 1
ATOM 1479 N N . PHE A 1 180 ? 12.638 -15.086 1.371 1.00 92.38 180 PHE A N 1
ATOM 1480 C CA . PHE A 1 180 ? 11.684 -14.081 1.818 1.00 92.38 180 PHE A CA 1
ATOM 1481 C C . PHE A 1 180 ? 11.000 -14.519 3.116 1.00 92.38 180 PHE A C 1
ATOM 1483 O O . PHE A 1 180 ? 10.966 -13.747 4.076 1.00 92.38 180 PHE A O 1
ATOM 1490 N N . ALA A 1 181 ? 10.511 -15.761 3.177 1.00 93.88 181 ALA A N 1
ATOM 1491 C CA . ALA A 1 181 ? 9.887 -16.304 4.373 1.00 93.88 181 ALA A CA 1
ATOM 1492 C C . ALA A 1 181 ? 10.870 -16.323 5.555 1.00 93.88 181 ALA A C 1
ATOM 1494 O O . ALA A 1 181 ? 10.544 -15.847 6.642 1.00 93.88 181 ALA A O 1
ATOM 1495 N N . GLN A 1 182 ? 12.097 -16.803 5.339 1.00 94.19 182 GLN A N 1
ATOM 1496 C CA . GLN A 1 182 ? 13.128 -16.869 6.373 1.00 94.19 182 GLN A CA 1
ATOM 1497 C C . GLN A 1 182 ? 13.509 -15.485 6.922 1.00 94.19 182 GLN A C 1
ATOM 1499 O O . GLN A 1 182 ? 13.635 -15.323 8.137 1.00 94.19 182 GLN A O 1
ATOM 1504 N N . GLU A 1 183 ? 13.706 -14.502 6.043 1.00 92.19 183 GLU A N 1
ATOM 1505 C CA . GLU A 1 183 ? 14.155 -13.158 6.418 1.00 92.19 183 GLU A CA 1
ATOM 1506 C C . GLU A 1 183 ? 13.051 -12.346 7.107 1.00 92.19 183 GLU A C 1
ATOM 1508 O O . GLU A 1 183 ? 13.344 -11.575 8.020 1.00 92.19 183 GLU A O 1
ATOM 1513 N N . ASN A 1 184 ? 11.782 -12.556 6.738 1.00 92.62 184 ASN A N 1
ATOM 1514 C CA . ASN A 1 184 ? 10.674 -11.719 7.206 1.00 92.62 184 ASN A CA 1
ATOM 1515 C C . ASN A 1 184 ? 9.846 -12.332 8.348 1.00 92.62 184 ASN A C 1
ATOM 1517 O O . ASN A 1 184 ? 9.134 -11.594 9.029 1.00 92.62 184 ASN A O 1
ATOM 1521 N N . ARG A 1 185 ? 9.969 -13.639 8.636 1.00 94.31 185 ARG A N 1
ATOM 1522 C CA . ARG A 1 185 ? 9.177 -14.321 9.683 1.00 94.31 185 ARG A CA 1
ATOM 1523 C C . ARG A 1 185 ? 9.294 -13.662 11.056 1.00 94.31 185 ARG A C 1
ATOM 1525 O O . ARG A 1 185 ? 8.302 -13.515 11.755 1.00 94.31 185 ARG A O 1
ATOM 1532 N N . ALA A 1 186 ? 10.500 -13.268 11.464 1.00 95.19 186 ALA A N 1
ATOM 1533 C CA . ALA A 1 186 ? 10.697 -12.649 12.775 1.00 95.19 186 ALA A CA 1
ATOM 1534 C C . ALA A 1 186 ? 9.976 -11.299 12.899 1.00 95.19 186 ALA A C 1
ATOM 1536 O O . ALA A 1 186 ? 9.529 -10.950 13.988 1.00 95.19 186 ALA A O 1
ATOM 1537 N N . GLU A 1 187 ? 9.873 -10.548 11.802 1.00 94.56 187 GLU A N 1
ATOM 1538 C CA . GLU A 1 187 ? 9.163 -9.272 11.783 1.00 94.56 187 GLU A CA 1
ATOM 1539 C C . GLU A 1 187 ? 7.648 -9.482 11.749 1.00 94.56 187 GLU A C 1
ATOM 1541 O O . GLU A 1 187 ? 6.931 -8.833 12.507 1.00 94.56 187 GLU A O 1
ATOM 1546 N N . TYR A 1 188 ? 7.173 -10.471 10.982 1.00 95.31 188 TYR A N 1
ATOM 1547 C CA . TYR A 1 188 ? 5.774 -10.894 11.004 1.00 95.31 188 TYR A CA 1
ATOM 1548 C C . TYR A 1 188 ? 5.285 -11.209 12.424 1.00 95.31 188 TYR A C 1
ATOM 1550 O O . TYR A 1 188 ? 4.262 -10.682 12.847 1.00 95.31 188 TYR A O 1
ATOM 1558 N N . GLU A 1 189 ? 6.025 -12.013 13.193 1.00 96.19 189 GLU A N 1
ATOM 1559 C CA . GLU A 1 189 ? 5.615 -12.391 14.556 1.00 96.19 189 GLU A CA 1
ATOM 1560 C C . GLU A 1 189 ? 5.502 -11.172 15.489 1.00 96.19 189 GLU A C 1
ATOM 1562 O O . GLU A 1 189 ? 4.616 -11.119 16.344 1.00 96.19 189 GLU A O 1
ATOM 1567 N N . LYS A 1 190 ? 6.361 -10.154 15.316 1.00 96.00 190 LYS A N 1
ATOM 1568 C CA . LYS A 1 190 ? 6.237 -8.897 16.070 1.00 96.00 190 LYS A CA 1
ATOM 1569 C C . LYS A 1 190 ? 4.991 -8.121 15.659 1.00 96.00 190 LYS A C 1
ATOM 1571 O O . LYS A 1 190 ? 4.303 -7.598 16.530 1.00 96.00 190 LYS A O 1
ATOM 1576 N N . ILE A 1 191 ? 4.711 -8.038 14.358 1.00 95.69 191 ILE A N 1
ATOM 1577 C CA . ILE A 1 191 ? 3.521 -7.362 13.825 1.00 95.69 191 ILE A CA 1
ATOM 1578 C C . ILE A 1 191 ? 2.256 -8.052 14.319 1.00 95.69 191 ILE A C 1
ATOM 1580 O O . ILE A 1 191 ? 1.354 -7.374 14.801 1.00 95.69 191 ILE A O 1
ATOM 1584 N N . LYS A 1 192 ? 2.207 -9.385 14.255 1.00 97.06 192 LYS A N 1
ATOM 1585 C CA . LYS A 1 192 ? 1.095 -10.184 14.768 1.00 97.06 192 LYS A CA 1
ATOM 1586 C C . LYS A 1 192 ? 0.848 -9.877 16.243 1.00 97.06 192 LYS A C 1
ATOM 1588 O O . LYS A 1 192 ? -0.246 -9.447 16.588 1.00 97.06 192 LYS A O 1
ATOM 1593 N N . ALA A 1 193 ? 1.878 -9.985 17.085 1.00 96.94 193 ALA A N 1
ATOM 1594 C CA . ALA A 1 193 ? 1.758 -9.692 18.512 1.00 96.94 193 ALA A CA 1
ATOM 1595 C C . ALA A 1 193 ? 1.330 -8.238 18.788 1.00 96.94 193 ALA A C 1
ATOM 1597 O O . ALA A 1 193 ? 0.527 -7.986 19.681 1.00 96.94 193 ALA A O 1
ATOM 1598 N N . PHE A 1 194 ? 1.848 -7.280 18.014 1.00 95.81 194 PHE A N 1
ATOM 1599 C CA . PHE A 1 194 ? 1.465 -5.872 18.105 1.00 95.81 194 PHE A CA 1
ATOM 1600 C C . PHE A 1 194 ? -0.013 -5.654 17.760 1.00 95.81 194 PHE A C 1
ATOM 1602 O O . PHE A 1 194 ? -0.706 -4.930 18.470 1.00 95.81 194 PHE A O 1
ATOM 1609 N N . ILE A 1 195 ? -0.505 -6.280 16.690 1.00 96.81 195 ILE A N 1
ATOM 1610 C CA . ILE A 1 195 ? -1.907 -6.172 16.278 1.00 96.81 195 ILE A CA 1
ATOM 1611 C C . ILE A 1 195 ? -2.817 -6.831 17.313 1.00 96.81 195 ILE A C 1
ATOM 1613 O O . ILE A 1 195 ? -3.760 -6.187 17.759 1.00 96.81 195 ILE A O 1
ATOM 1617 N N . GLU A 1 196 ? -2.510 -8.059 17.733 1.00 96.81 196 GLU A N 1
ATOM 1618 C CA . GLU A 1 196 ? -3.302 -8.802 18.721 1.00 96.81 196 GLU A CA 1
ATOM 1619 C C . GLU A 1 196 ? -3.423 -8.046 20.053 1.00 96.81 196 GLU A C 1
ATOM 1621 O O . GLU A 1 196 ? -4.503 -8.011 20.641 1.00 96.81 196 GLU A O 1
ATOM 1626 N N . ASP A 1 197 ? -2.348 -7.399 20.517 1.00 96.31 197 ASP A N 1
ATOM 1627 C CA . ASP A 1 197 ? -2.377 -6.563 21.724 1.00 96.31 197 ASP A CA 1
ATOM 1628 C C . ASP A 1 197 ? -3.284 -5.333 21.550 1.00 96.31 197 ASP A C 1
ATOM 1630 O O . ASP A 1 197 ? -4.111 -5.033 22.415 1.00 96.31 197 ASP A O 1
ATOM 1634 N N . LEU A 1 198 ? -3.187 -4.643 20.408 1.00 95.94 198 LEU A N 1
ATOM 1635 C CA . LEU A 1 198 ? -3.982 -3.442 20.137 1.00 95.94 198 LEU A CA 1
ATOM 1636 C C . LEU A 1 198 ? -5.469 -3.723 19.914 1.00 95.94 198 LEU A C 1
ATOM 1638 O O . LEU A 1 198 ? -6.302 -2.879 20.252 1.00 95.94 198 LEU A O 1
ATOM 1642 N N . THR A 1 199 ? -5.812 -4.865 19.320 1.00 97.12 199 THR A N 1
ATOM 1643 C CA . THR A 1 199 ? -7.201 -5.215 18.997 1.00 97.12 199 THR A CA 1
ATOM 1644 C C . THR A 1 199 ? -7.891 -6.015 20.100 1.00 97.12 199 THR A C 1
ATOM 1646 O O . THR A 1 199 ? -9.112 -6.188 20.056 1.00 97.12 199 THR A O 1
ATOM 1649 N N . ALA A 1 200 ? -7.157 -6.433 21.138 1.00 97.06 200 ALA A N 1
ATOM 1650 C CA . ALA A 1 200 ? -7.644 -7.280 22.222 1.00 97.06 200 ALA A CA 1
ATOM 1651 C C . ALA A 1 200 ? -8.966 -6.795 22.861 1.00 97.06 200 ALA A C 1
ATOM 1653 O O . ALA A 1 200 ? -9.040 -5.827 23.635 1.00 97.06 200 ALA A O 1
ATOM 1654 N N . GLY A 1 201 ? -10.036 -7.544 22.587 1.00 96.94 201 GLY A N 1
ATOM 1655 C CA . GLY A 1 201 ? -11.376 -7.311 23.129 1.00 96.94 201 GLY A CA 1
ATOM 1656 C C . GLY A 1 201 ? -12.087 -6.075 22.574 1.00 96.94 201 GLY A C 1
ATOM 1657 O O . GLY A 1 201 ? -13.153 -5.732 23.083 1.00 96.94 201 GLY A O 1
ATOM 1658 N N . LEU A 1 202 ? -11.531 -5.397 21.562 1.00 98.00 202 LEU A N 1
ATOM 1659 C CA . LEU A 1 202 ? -12.214 -4.276 20.915 1.00 98.00 202 LEU A CA 1
ATOM 1660 C C . LEU A 1 202 ? -13.491 -4.733 20.215 1.00 98.00 202 LEU A C 1
ATOM 1662 O O . LEU A 1 202 ? -14.491 -4.040 20.330 1.00 98.00 202 LEU A O 1
ATOM 1666 N N . GLU A 1 203 ? -13.491 -5.895 19.563 1.00 97.69 203 GLU A N 1
ATOM 1667 C CA . GLU A 1 203 ? -14.675 -6.418 18.871 1.00 97.69 203 GLU A CA 1
ATOM 1668 C C . GLU A 1 203 ? -15.875 -6.562 19.828 1.00 97.69 203 GLU A C 1
ATOM 1670 O O . GLU A 1 203 ? -16.937 -5.970 19.615 1.00 97.69 203 GLU A O 1
ATOM 1675 N N . GLU A 1 204 ? -15.682 -7.274 20.943 1.00 97.75 204 GLU A N 1
ATOM 1676 C CA . GLU A 1 204 ? -16.723 -7.481 21.954 1.00 97.75 204 GLU A CA 1
ATOM 1677 C C . GLU A 1 204 ? -17.190 -6.151 22.568 1.00 97.75 204 GLU A C 1
ATOM 1679 O O . GLU A 1 204 ? -18.392 -5.899 22.700 1.00 97.75 204 GLU A O 1
ATOM 1684 N N . GLU A 1 205 ? -16.259 -5.269 22.938 1.00 97.62 205 GLU A N 1
ATOM 1685 C CA . GLU A 1 205 ? -16.601 -3.981 23.544 1.00 97.62 205 GLU A CA 1
ATOM 1686 C C . GLU A 1 205 ? -17.309 -3.039 22.561 1.00 97.62 205 GLU A C 1
ATOM 1688 O O . GLU A 1 205 ? -18.267 -2.364 22.950 1.00 97.62 205 GLU A O 1
ATOM 1693 N N . SER A 1 206 ? -16.912 -3.039 21.287 1.00 97.44 206 SER A N 1
ATOM 1694 C CA . SER A 1 206 ? -17.579 -2.311 20.207 1.00 97.44 206 SER A CA 1
ATOM 1695 C C . SER A 1 206 ? -19.002 -2.823 19.987 1.00 97.44 206 SER A C 1
ATOM 1697 O O . SER A 1 206 ? -19.937 -2.019 19.948 1.00 97.44 206 SER A O 1
ATOM 1699 N N . ALA A 1 207 ? -19.208 -4.141 19.923 1.00 97.19 207 ALA A N 1
ATOM 1700 C CA . ALA A 1 207 ? -20.537 -4.735 19.783 1.00 97.19 207 ALA A CA 1
ATOM 1701 C C . ALA A 1 207 ? -21.447 -4.405 20.982 1.00 97.19 207 ALA A C 1
ATOM 1703 O O . ALA A 1 207 ? -22.601 -3.999 20.805 1.00 97.19 207 ALA A O 1
ATOM 1704 N N . ASN A 1 208 ? -20.907 -4.490 22.200 1.00 96.69 208 ASN A N 1
ATOM 1705 C CA . ASN A 1 208 ? -21.608 -4.103 23.424 1.00 96.69 208 ASN A CA 1
ATOM 1706 C C . ASN A 1 208 ? -21.920 -2.602 23.461 1.00 96.69 208 ASN A C 1
ATOM 1708 O O . ASN A 1 208 ? -22.967 -2.194 23.958 1.00 96.69 208 ASN A O 1
ATOM 1712 N N . PHE A 1 209 ? -21.027 -1.737 22.980 1.00 96.56 209 PHE A N 1
ATOM 1713 C CA . PHE A 1 209 ? -21.307 -0.304 22.894 1.00 96.56 209 PHE A CA 1
ATOM 1714 C C . PHE A 1 209 ? -22.412 -0.019 21.871 1.00 96.56 209 PHE A C 1
ATOM 1716 O O . PHE A 1 209 ? -23.317 0.771 22.149 1.00 96.56 209 PHE A O 1
ATOM 1723 N N . LYS A 1 210 ? -22.402 -0.723 20.730 1.00 96.06 210 LYS A N 1
ATOM 1724 C CA . LYS A 1 210 ? -23.436 -0.626 19.692 1.00 96.06 210 LYS A CA 1
ATOM 1725 C C . LYS A 1 210 ? -24.834 -0.937 20.228 1.00 96.06 210 LYS A C 1
ATOM 1727 O O . LYS A 1 210 ? -25.785 -0.220 19.906 1.00 96.06 210 LYS A O 1
ATOM 1732 N N . SER A 1 211 ? -24.984 -1.990 21.036 1.00 95.56 211 SER A N 1
ATOM 1733 C CA . SER A 1 211 ? -26.290 -2.362 21.601 1.00 95.56 211 SER A CA 1
ATOM 1734 C C . SER A 1 211 ? -26.859 -1.290 22.532 1.00 95.56 211 SER A C 1
ATOM 1736 O O . SER A 1 211 ? -28.079 -1.117 22.604 1.00 95.56 211 SER A O 1
ATOM 1738 N N . ASP A 1 212 ? -25.979 -0.537 23.192 1.00 94.81 212 ASP A N 1
ATOM 1739 C CA . ASP A 1 212 ? -26.331 0.407 24.250 1.00 94.81 212 ASP A CA 1
ATOM 1740 C C . ASP A 1 212 ? -26.472 1.856 23.739 1.00 94.81 212 ASP A C 1
ATOM 1742 O O . ASP A 1 212 ? -26.830 2.744 24.510 1.00 94.81 212 ASP A O 1
ATOM 1746 N N . LEU A 1 213 ? -26.304 2.116 22.431 1.00 92.88 213 LEU A N 1
ATOM 1747 C CA . LEU A 1 213 ? -26.336 3.469 21.839 1.00 92.88 213 LEU A CA 1
ATOM 1748 C C . LEU A 1 213 ? -27.622 4.267 22.109 1.00 92.88 213 LEU A C 1
ATOM 1750 O O . LEU A 1 213 ? -27.606 5.494 22.051 1.00 92.88 213 LEU A O 1
ATOM 1754 N N . LYS A 1 214 ? -28.745 3.604 22.412 1.00 89.00 214 LYS A N 1
ATOM 1755 C CA . LYS A 1 214 ? -29.997 4.296 22.774 1.00 89.00 214 LYS A CA 1
ATOM 1756 C C . LYS A 1 214 ? -29.900 5.028 24.113 1.00 89.00 214 LYS A C 1
ATOM 1758 O O . LYS A 1 214 ? -30.600 6.019 24.302 1.00 89.00 214 LYS A O 1
ATOM 1763 N N . ASN A 1 215 ? -29.105 4.505 25.044 1.00 86.75 215 ASN A N 1
ATOM 1764 C CA . ASN A 1 215 ? -28.892 5.080 26.368 1.00 86.75 215 ASN A CA 1
ATOM 1765 C C . ASN A 1 215 ? -27.533 4.616 26.928 1.00 86.75 215 ASN A C 1
ATOM 1767 O O . ASN A 1 215 ? -27.505 3.757 27.815 1.00 86.75 215 ASN A O 1
ATOM 1771 N N . PRO A 1 216 ? -26.413 5.125 26.386 1.00 86.94 216 PRO A N 1
ATOM 1772 C CA . PRO A 1 216 ? -25.091 4.638 26.747 1.00 86.94 216 PRO A CA 1
ATOM 1773 C C . PRO A 1 216 ? -24.703 5.077 28.163 1.00 86.94 216 PRO A C 1
ATOM 1775 O O . PRO A 1 216 ? -24.746 6.261 28.500 1.00 86.94 216 PRO A O 1
ATOM 1778 N N . ASP A 1 217 ? -24.262 4.122 28.982 1.00 90.62 217 ASP A N 1
ATOM 1779 C CA . ASP A 1 217 ? -23.588 4.402 30.251 1.00 90.62 217 ASP A CA 1
ATOM 1780 C C . ASP A 1 217 ? -22.104 4.675 29.982 1.00 90.62 217 ASP A C 1
ATOM 1782 O O . ASP A 1 217 ? -21.290 3.758 29.900 1.00 90.62 217 ASP A O 1
ATOM 1786 N N . PHE A 1 218 ? -21.734 5.942 29.803 1.00 89.62 218 PHE A N 1
ATOM 1787 C CA . PHE A 1 218 ? -20.352 6.285 29.466 1.00 89.62 218 PHE A CA 1
ATOM 1788 C C . PHE A 1 218 ? -19.342 5.856 30.539 1.00 89.62 218 PHE A C 1
ATOM 1790 O O . PHE A 1 218 ? -18.235 5.474 30.177 1.00 89.62 218 PHE A O 1
ATOM 1797 N N . GLU A 1 219 ? -19.704 5.820 31.825 1.00 91.62 219 GLU A N 1
ATOM 1798 C CA . GLU A 1 219 ? -18.771 5.360 32.866 1.00 91.62 219 GLU A CA 1
ATOM 1799 C C . GLU A 1 219 ? -18.419 3.875 32.694 1.00 91.62 219 GLU A C 1
ATOM 1801 O O . GLU A 1 219 ? -17.255 3.497 32.846 1.00 91.62 219 GLU A O 1
ATOM 1806 N N . LYS A 1 220 ? -19.385 3.046 32.268 1.00 94.62 220 LYS A N 1
ATOM 1807 C CA . LYS A 1 220 ? -19.153 1.642 31.878 1.00 94.62 220 LYS A CA 1
ATOM 1808 C C . LYS A 1 220 ? -18.170 1.525 30.704 1.00 94.62 220 LYS A C 1
ATOM 1810 O O . LYS A 1 220 ? -17.356 0.605 30.690 1.00 94.62 220 LYS A O 1
ATOM 1815 N N . TYR A 1 221 ? -18.207 2.454 29.745 1.00 95.62 221 TYR A N 1
ATOM 1816 C CA . TYR A 1 221 ? -17.385 2.419 28.523 1.00 95.62 221 TYR A CA 1
ATOM 1817 C C . TYR A 1 221 ? -16.073 3.209 28.610 1.00 95.62 221 TYR A C 1
ATOM 1819 O O . TYR A 1 221 ? -15.403 3.410 27.595 1.00 95.62 221 TYR A O 1
ATOM 1827 N N . LYS A 1 222 ? -15.648 3.630 29.806 1.00 96.25 222 LYS A N 1
ATOM 1828 C CA . LYS A 1 222 ? -14.353 4.300 29.977 1.00 96.25 222 LYS A CA 1
ATOM 1829 C C . LYS A 1 222 ? -13.179 3.425 29.515 1.00 96.25 222 LYS A C 1
ATOM 1831 O O . LYS A 1 222 ? -12.303 3.925 28.817 1.00 96.25 222 LYS A O 1
ATOM 1836 N N . GLY A 1 223 ? -13.192 2.135 29.866 1.00 97.06 223 GLY A N 1
ATOM 1837 C CA . GLY A 1 223 ? -12.162 1.174 29.447 1.00 97.06 223 GLY A CA 1
ATOM 1838 C C . GLY A 1 223 ? -12.102 1.009 27.927 1.00 97.06 223 GLY A C 1
ATOM 1839 O O . GLY A 1 223 ? -11.027 1.116 27.346 1.00 97.06 223 GLY A O 1
ATOM 1840 N N . TYR A 1 224 ? -13.264 0.880 27.283 1.00 97.69 224 TYR A N 1
ATOM 1841 C CA . TYR A 1 224 ? -13.387 0.855 25.824 1.00 97.69 224 TYR A CA 1
ATOM 1842 C C . TYR A 1 224 ? -12.791 2.101 25.171 1.00 97.69 224 TYR A C 1
ATOM 1844 O O . TYR A 1 224 ? -11.970 2.004 24.261 1.00 97.69 224 TYR A O 1
ATOM 1852 N N . ARG A 1 225 ? -13.123 3.291 25.688 1.00 97.50 225 ARG A N 1
ATOM 1853 C CA . ARG A 1 225 ? -12.539 4.549 25.208 1.00 97.50 225 ARG A CA 1
ATOM 1854 C C . ARG A 1 225 ? -11.018 4.565 25.350 1.00 97.50 225 ARG A C 1
ATOM 1856 O O . ARG A 1 225 ? -10.341 5.035 24.438 1.00 97.50 225 ARG A O 1
ATOM 1863 N N . ASP A 1 226 ? -10.481 4.087 26.472 1.00 97.88 226 ASP A N 1
ATOM 1864 C CA . ASP A 1 226 ? -9.033 4.016 26.696 1.00 97.88 226 ASP A CA 1
ATOM 1865 C C . ASP A 1 226 ? -8.354 3.066 25.686 1.00 97.88 226 ASP A C 1
ATOM 1867 O O . ASP A 1 226 ? -7.325 3.430 25.119 1.00 97.88 226 ASP A O 1
ATOM 1871 N N . LYS A 1 227 ? -8.959 1.912 25.366 1.00 98.25 227 LYS A N 1
ATOM 1872 C CA . LYS A 1 227 ? -8.450 0.997 24.326 1.00 98.25 227 LYS A CA 1
ATOM 1873 C C . LYS A 1 227 ? -8.456 1.627 22.932 1.00 98.25 227 LYS A C 1
ATOM 1875 O O . LYS A 1 227 ? -7.443 1.593 22.238 1.00 98.25 227 LYS A O 1
ATOM 1880 N N . LEU A 1 228 ? -9.563 2.262 22.537 1.00 98.31 228 LEU A N 1
ATOM 1881 C CA . LEU A 1 228 ? -9.655 2.986 21.262 1.00 98.31 228 LEU A CA 1
ATOM 1882 C C . LEU A 1 228 ? -8.593 4.089 21.153 1.00 98.31 228 LEU A C 1
ATOM 1884 O O . LEU A 1 228 ? -8.008 4.306 20.090 1.00 98.31 228 LEU A O 1
ATOM 1888 N N . TRP A 1 229 ? -8.337 4.790 22.260 1.00 97.75 229 TRP A N 1
ATOM 1889 C CA . TRP A 1 229 ? -7.294 5.804 22.322 1.00 97.75 229 TRP A CA 1
ATOM 1890 C C . TRP A 1 229 ? -5.898 5.209 22.129 1.00 97.75 229 TRP A C 1
ATOM 1892 O O . TRP A 1 229 ? -5.104 5.782 21.382 1.00 97.75 229 TRP A O 1
ATOM 1902 N N . GLU A 1 230 ? -5.593 4.075 22.761 1.00 96.81 230 GLU A N 1
ATOM 1903 C CA . GLU A 1 230 ? -4.300 3.410 22.584 1.00 96.81 230 GLU A CA 1
ATOM 1904 C C . GLU A 1 230 ? -4.122 2.863 21.162 1.00 96.81 230 GLU A C 1
ATOM 1906 O O . GLU A 1 230 ? -3.070 3.114 20.575 1.00 96.81 230 GLU A O 1
ATOM 1911 N N . LEU A 1 231 ? -5.154 2.268 20.545 1.00 96.44 231 LEU A N 1
ATOM 1912 C CA . LEU A 1 231 ? -5.135 1.897 19.121 1.00 96.44 231 LEU A CA 1
ATOM 1913 C C . LEU A 1 231 ? -4.793 3.109 18.244 1.00 96.44 231 LEU A C 1
ATOM 1915 O O . LEU A 1 231 ? -3.828 3.082 17.475 1.00 96.44 231 LEU A O 1
ATOM 1919 N N . LYS A 1 232 ? -5.539 4.211 18.403 1.00 94.38 232 LYS A N 1
ATOM 1920 C CA . LYS A 1 232 ? -5.282 5.457 17.672 1.00 94.38 232 LYS A CA 1
ATOM 1921 C C . LYS A 1 232 ? -3.837 5.916 17.854 1.00 94.38 232 LYS A C 1
ATOM 1923 O O . LYS A 1 232 ? -3.160 6.263 16.885 1.00 94.38 232 LYS A O 1
ATOM 1928 N N . LYS A 1 233 ? -3.381 5.991 19.102 1.00 92.31 233 LYS A N 1
ATOM 1929 C CA . LYS A 1 233 ? -2.071 6.524 19.483 1.00 92.31 233 LYS A CA 1
ATOM 1930 C C . LYS A 1 233 ? -0.933 5.667 18.934 1.00 92.31 233 LYS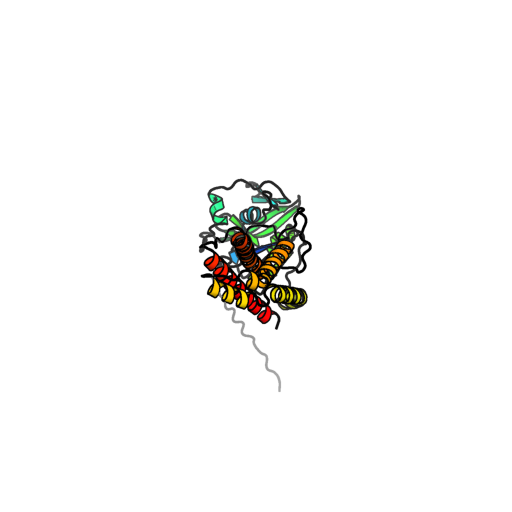 A C 1
ATOM 1932 O O . LYS A 1 233 ? -0.002 6.230 18.364 1.00 92.31 233 LYS A O 1
ATOM 1937 N N . ALA A 1 234 ? -1.019 4.346 19.061 1.00 91.25 234 ALA A N 1
ATOM 1938 C CA . ALA A 1 234 ? -0.009 3.415 18.571 1.00 91.25 234 ALA A CA 1
ATOM 1939 C C . ALA A 1 234 ? 0.101 3.459 17.041 1.00 91.25 234 ALA A C 1
ATOM 1941 O O . ALA A 1 234 ? 1.195 3.624 16.505 1.00 91.25 234 ALA A O 1
ATOM 1942 N N . VAL A 1 235 ? -1.032 3.439 16.331 1.00 90.25 235 VAL A N 1
ATOM 1943 C CA . VAL A 1 235 ? -1.040 3.570 14.865 1.00 90.25 235 VAL A CA 1
ATOM 1944 C C . VAL A 1 235 ? -0.542 4.951 14.435 1.00 90.25 235 VAL A C 1
ATOM 1946 O O . VAL A 1 235 ? 0.213 5.068 13.471 1.00 90.25 235 VAL A O 1
ATOM 1949 N N . THR A 1 236 ? -0.894 6.011 15.170 1.00 86.75 236 THR A N 1
ATOM 1950 C CA . THR A 1 236 ? -0.366 7.356 14.897 1.00 86.75 236 THR A CA 1
ATOM 1951 C C . THR A 1 236 ? 1.151 7.386 15.039 1.00 86.75 236 THR A C 1
ATOM 1953 O O . THR A 1 236 ? 1.806 7.932 14.162 1.00 86.75 236 THR A O 1
ATOM 1956 N N . ALA A 1 237 ? 1.714 6.774 16.083 1.00 84.25 237 ALA A N 1
ATOM 1957 C CA . ALA A 1 237 ? 3.161 6.696 16.272 1.00 84.25 237 ALA A CA 1
ATOM 1958 C C . ALA A 1 237 ? 3.856 5.918 15.145 1.00 84.25 237 ALA A C 1
ATOM 1960 O O . ALA A 1 237 ? 4.947 6.300 14.742 1.00 84.25 237 ALA A O 1
ATOM 1961 N N . GLN A 1 238 ? 3.208 4.888 14.594 1.00 83.00 238 GLN A N 1
ATOM 1962 C CA . GLN A 1 238 ? 3.736 4.097 13.481 1.00 83.00 238 GLN A CA 1
ATOM 1963 C C . GLN A 1 238 ? 3.703 4.848 12.136 1.00 83.00 238 GLN A C 1
ATOM 1965 O O . GLN A 1 238 ? 4.565 4.640 11.285 1.00 83.00 238 GLN A O 1
ATOM 1970 N N . VAL A 1 239 ? 2.703 5.710 11.920 1.00 76.88 239 VAL A N 1
ATOM 1971 C CA . VAL A 1 239 ? 2.431 6.339 10.611 1.00 76.88 239 VAL A CA 1
ATOM 1972 C C . VAL A 1 239 ? 2.880 7.802 10.552 1.00 76.88 239 VAL A C 1
ATOM 1974 O O . VAL A 1 239 ? 3.252 8.309 9.491 1.00 76.88 239 VAL A O 1
ATOM 1977 N N . TYR A 1 240 ? 2.863 8.512 11.678 1.00 73.38 240 TYR A N 1
ATOM 1978 C CA . TYR A 1 240 ? 3.082 9.951 11.759 1.00 73.38 240 TYR A CA 1
ATOM 1979 C C . TYR A 1 240 ? 4.144 10.297 12.810 1.00 73.38 240 TYR A C 1
ATOM 1981 O O . TYR A 1 240 ? 3.913 10.162 14.006 1.00 73.38 240 TYR A O 1
ATOM 1989 N N . SER A 1 241 ? 5.272 10.870 12.377 1.00 63.31 241 SER A N 1
ATOM 1990 C CA . SER A 1 241 ? 6.136 11.632 13.285 1.00 63.31 241 SER A CA 1
ATOM 1991 C C . SER A 1 241 ? 5.687 13.098 13.367 1.00 63.31 241 SER A C 1
ATOM 1993 O O . SER A 1 241 ? 5.567 13.746 12.318 1.00 63.31 241 SER A O 1
ATOM 1995 N N . PRO A 1 242 ? 5.490 13.658 14.574 1.00 52.28 242 PRO A N 1
ATOM 1996 C CA . PRO A 1 242 ? 5.167 15.072 14.768 1.00 52.28 242 PRO A CA 1
ATOM 1997 C C . PRO A 1 242 ? 6.246 16.048 14.269 1.00 52.28 242 PRO A C 1
ATOM 1999 O O . PRO A 1 242 ? 5.938 17.207 14.010 1.00 52.28 242 PRO A O 1
ATOM 2002 N N . ASP A 1 243 ? 7.503 15.608 14.151 1.00 55.41 243 ASP A N 1
ATOM 2003 C CA . ASP A 1 243 ? 8.659 16.460 13.832 1.00 55.41 243 ASP A CA 1
ATOM 2004 C C . ASP A 1 243 ? 9.174 16.314 12.387 1.00 55.41 243 ASP A C 1
ATOM 2006 O O . ASP A 1 243 ? 10.236 16.837 12.049 1.00 55.41 243 ASP A O 1
ATOM 2010 N N . GLY A 1 244 ? 8.432 15.600 11.534 1.00 53.97 244 GLY A N 1
ATOM 2011 C CA . GLY A 1 244 ? 8.815 15.353 10.142 1.00 53.97 244 GLY A CA 1
ATOM 2012 C C . GLY A 1 244 ? 9.933 14.323 9.956 1.00 53.97 244 GLY A C 1
ATOM 2013 O O . GLY A 1 244 ? 10.324 14.073 8.819 1.00 53.97 244 GLY A O 1
ATOM 2014 N N . LYS A 1 245 ? 10.438 13.698 11.029 1.00 57.28 245 LYS A N 1
ATOM 2015 C CA . LYS A 1 245 ? 11.363 12.562 10.918 1.00 57.28 245 LYS A CA 1
ATOM 2016 C C . LYS A 1 245 ? 10.618 11.263 10.616 1.00 57.28 245 LYS A C 1
ATOM 2018 O O . LYS A 1 245 ? 9.387 11.206 10.660 1.00 57.28 245 LYS A O 1
ATOM 2023 N N . GLN A 1 246 ? 11.375 10.216 10.297 1.00 56.56 246 GLN A N 1
ATOM 2024 C CA . GLN A 1 246 ? 10.823 8.867 10.280 1.00 56.56 246 GLN A CA 1
ATOM 2025 C C . GLN A 1 246 ? 10.282 8.545 11.684 1.00 56.56 246 GLN A C 1
ATOM 2027 O O . GLN A 1 246 ? 10.976 8.844 12.662 1.00 56.56 246 GLN A O 1
ATOM 2032 N N . PRO A 1 247 ? 9.050 8.021 11.807 1.00 61.81 247 PRO A N 1
ATOM 2033 C CA . PRO A 1 247 ? 8.549 7.558 13.092 1.00 61.81 247 PRO A CA 1
ATOM 2034 C C . PRO A 1 247 ? 9.519 6.530 13.688 1.00 61.81 247 PRO A C 1
ATOM 2036 O O . PRO A 1 247 ? 10.113 5.740 12.955 1.00 61.81 247 PRO A O 1
ATOM 2039 N N . GLU A 1 248 ? 9.685 6.528 15.012 1.00 59.28 248 GLU A N 1
ATOM 2040 C CA . GLU A 1 248 ? 10.282 5.372 15.683 1.00 59.28 248 GLU A CA 1
ATOM 2041 C C . GLU A 1 248 ? 9.277 4.224 15.568 1.00 59.28 248 GLU A C 1
ATOM 2043 O O . GLU A 1 248 ? 8.308 4.135 16.322 1.00 59.28 248 GLU A O 1
ATOM 2048 N N . THR A 1 249 ? 9.462 3.398 14.543 1.00 64.62 249 THR A N 1
ATOM 2049 C CA . THR A 1 249 ? 8.576 2.280 14.245 1.00 64.62 249 THR A CA 1
ATOM 2050 C C . THR A 1 249 ? 8.827 1.156 15.239 1.00 64.62 249 THR A C 1
ATOM 2052 O O . THR A 1 249 ? 9.958 0.685 15.376 1.00 64.62 249 THR A O 1
ATOM 2055 N N . VAL A 1 250 ? 7.774 0.706 15.921 1.00 72.19 250 VAL A N 1
ATOM 2056 C CA . VAL A 1 250 ? 7.858 -0.444 16.839 1.00 72.19 250 VAL A CA 1
ATOM 2057 C C . VAL A 1 250 ? 8.031 -1.743 16.045 1.00 72.19 250 VAL A C 1
ATOM 2059 O O . VAL A 1 250 ? 8.705 -2.666 16.502 1.00 72.19 250 VAL A O 1
ATOM 2062 N N . VAL A 1 251 ? 7.451 -1.775 14.844 1.00 87.19 251 VAL A N 1
ATOM 2063 C CA . VAL A 1 251 ? 7.496 -2.881 13.882 1.00 87.19 251 VAL A CA 1
ATOM 2064 C C . VAL A 1 251 ? 7.604 -2.339 12.453 1.00 87.19 251 VAL A C 1
ATOM 2066 O O . VAL A 1 251 ? 7.185 -1.210 12.189 1.00 87.19 251 VAL A O 1
ATOM 2069 N N . ASP A 1 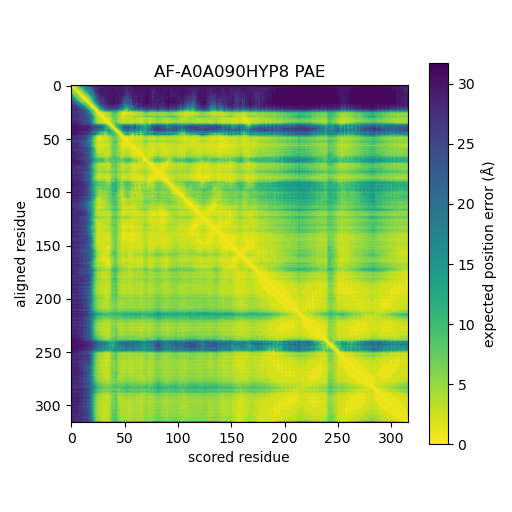252 ? 8.152 -3.117 11.526 1.00 86.88 252 ASP A N 1
ATOM 2070 C CA . ASP A 1 252 ? 8.321 -2.730 10.122 1.00 86.88 252 ASP A CA 1
ATOM 2071 C C . ASP A 1 252 ? 7.232 -3.327 9.212 1.00 86.88 252 ASP A C 1
ATOM 2073 O O . ASP A 1 252 ? 7.239 -4.509 8.882 1.00 86.88 252 ASP A O 1
ATOM 2077 N N . PHE A 1 253 ? 6.322 -2.473 8.734 1.00 87.44 253 PHE A N 1
ATOM 2078 C CA . PHE A 1 253 ? 5.221 -2.855 7.846 1.00 87.44 253 PHE A CA 1
ATOM 2079 C C . PHE A 1 253 ? 5.568 -2.856 6.344 1.00 87.44 253 PHE A C 1
ATOM 2081 O O . PHE A 1 253 ? 4.661 -2.971 5.523 1.00 87.44 253 PHE A O 1
ATOM 2088 N N . ASN A 1 254 ? 6.836 -2.731 5.944 1.00 83.75 254 ASN A N 1
ATOM 2089 C CA . ASN A 1 254 ? 7.239 -2.607 4.534 1.00 83.75 254 ASN A CA 1
ATOM 2090 C C . ASN A 1 254 ? 6.688 -3.715 3.607 1.00 83.75 254 ASN A C 1
ATOM 2092 O O . ASN A 1 254 ? 6.315 -3.423 2.471 1.00 83.75 254 ASN A O 1
ATOM 2096 N N . TYR A 1 255 ? 6.567 -4.952 4.105 1.00 86.50 255 TYR A N 1
ATOM 2097 C CA . TYR A 1 255 ? 5.962 -6.101 3.401 1.00 86.50 255 TYR A CA 1
ATOM 2098 C C . TYR A 1 255 ? 4.550 -6.461 3.900 1.00 86.50 255 TYR A C 1
ATOM 2100 O O . TYR A 1 255 ? 3.977 -7.479 3.524 1.00 86.50 255 TYR A O 1
ATOM 2108 N N . TYR A 1 256 ? 3.984 -5.619 4.764 1.00 88.94 256 TYR A N 1
ATOM 2109 C CA . TYR A 1 256 ? 2.739 -5.851 5.498 1.00 88.94 256 TYR A CA 1
ATOM 2110 C C . TYR A 1 256 ? 1.781 -4.664 5.338 1.00 88.94 256 TYR A C 1
ATOM 2112 O O . TYR A 1 256 ? 1.080 -4.257 6.265 1.00 88.94 256 TYR A O 1
ATOM 2120 N N . ILE A 1 257 ? 1.794 -4.045 4.156 1.00 84.88 257 ILE A N 1
ATOM 2121 C CA . ILE A 1 257 ? 1.118 -2.768 3.903 1.00 84.88 257 ILE A CA 1
ATOM 2122 C C . ILE A 1 257 ? -0.399 -2.878 4.056 1.00 84.88 257 ILE A C 1
ATOM 2124 O O . ILE A 1 257 ? -1.023 -1.935 4.545 1.00 84.88 257 ILE A O 1
ATOM 2128 N N . ASP A 1 258 ? -0.988 -4.018 3.704 1.00 87.44 258 ASP A N 1
ATOM 2129 C CA . ASP A 1 258 ? -2.429 -4.228 3.838 1.00 87.44 258 ASP A CA 1
ATOM 2130 C C . ASP A 1 258 ? -2.850 -4.318 5.314 1.00 87.44 258 ASP A C 1
ATOM 2132 O O . ASP A 1 258 ? -3.833 -3.681 5.703 1.00 87.44 258 ASP A O 1
ATOM 2136 N N . LEU A 1 259 ? -2.029 -4.935 6.177 1.00 92.38 259 LEU A N 1
ATOM 2137 C CA . LEU A 1 259 ? -2.210 -4.880 7.635 1.00 92.38 259 LEU A CA 1
ATOM 2138 C C . LEU A 1 259 ? -2.101 -3.445 8.170 1.00 92.38 259 LEU A C 1
ATOM 2140 O O . LEU A 1 259 ? -2.938 -3.009 8.964 1.00 92.38 259 LEU A O 1
ATOM 2144 N N . LEU A 1 260 ? -1.104 -2.677 7.715 1.00 90.31 260 LEU A N 1
ATOM 2145 C CA . LEU A 1 260 ? -0.954 -1.274 8.114 1.00 90.31 260 LEU A CA 1
ATOM 2146 C C . LEU A 1 260 ? -2.154 -0.423 7.676 1.00 90.31 260 LEU A C 1
ATOM 2148 O O . LEU A 1 260 ? -2.592 0.461 8.414 1.00 90.31 260 LEU A O 1
ATOM 2152 N N . ASN A 1 261 ? -2.680 -0.657 6.474 1.00 88.50 261 ASN A N 1
ATOM 2153 C CA . ASN A 1 261 ? -3.850 0.051 5.967 1.00 88.50 261 ASN A CA 1
ATOM 2154 C C . ASN A 1 261 ? -5.106 -0.298 6.769 1.00 88.50 261 ASN A C 1
ATOM 2156 O O . ASN A 1 261 ? -5.800 0.627 7.190 1.00 88.50 261 ASN A O 1
ATOM 2160 N N . GLY A 1 262 ? -5.336 -1.578 7.077 1.00 93.00 262 GLY A N 1
ATOM 2161 C CA . GLY A 1 262 ? -6.421 -1.997 7.969 1.00 93.00 262 GLY A CA 1
ATOM 2162 C C . GLY A 1 262 ? -6.338 -1.309 9.336 1.00 93.00 262 GLY A C 1
ATOM 2163 O O . GLY A 1 262 ? -7.308 -0.702 9.793 1.00 93.00 262 GLY A O 1
ATOM 2164 N N . LEU A 1 263 ? -5.148 -1.286 9.949 1.00 94.50 263 LEU A N 1
ATOM 2165 C CA . LEU A 1 263 ? -4.911 -0.584 11.215 1.00 94.50 263 LEU A CA 1
ATOM 2166 C C . LEU A 1 263 ? -5.166 0.926 11.125 1.00 94.50 263 LEU A C 1
ATOM 2168 O O . LEU A 1 263 ? -5.689 1.522 12.068 1.00 94.50 263 LEU A O 1
ATOM 2172 N N . LYS A 1 264 ? -4.810 1.570 10.008 1.00 93.25 264 LYS A N 1
ATOM 2173 C CA . LYS A 1 264 ? -5.090 2.997 9.779 1.00 93.25 264 LYS A CA 1
ATOM 2174 C C . LYS A 1 264 ? -6.587 3.272 9.709 1.00 93.25 264 LYS A C 1
ATOM 2176 O O . LYS A 1 264 ? -7.041 4.227 10.335 1.00 93.25 264 LYS A O 1
ATOM 2181 N N . GLU A 1 265 ? -7.345 2.450 8.992 1.00 94.94 265 GLU A N 1
ATOM 2182 C CA . GLU A 1 265 ? -8.803 2.587 8.907 1.00 94.94 265 GLU A CA 1
ATOM 2183 C C . GLU A 1 265 ? -9.469 2.364 10.273 1.00 94.94 265 GLU A C 1
ATOM 2185 O O . GLU A 1 265 ? -10.261 3.200 10.721 1.00 94.94 265 GLU A O 1
ATOM 2190 N N . ALA A 1 266 ? -9.064 1.318 11.000 1.00 97.50 266 ALA A N 1
ATOM 2191 C CA . ALA A 1 266 ? -9.529 1.067 12.363 1.00 97.50 266 ALA A CA 1
ATOM 2192 C C . ALA A 1 266 ? -9.195 2.242 13.304 1.00 97.50 266 ALA A C 1
ATOM 2194 O O . ALA A 1 266 ? -10.056 2.721 14.042 1.00 97.50 266 ALA A O 1
ATOM 2195 N N . SER A 1 267 ? -7.970 2.771 13.231 1.00 96.38 267 SER A N 1
ATOM 2196 C CA . SER A 1 267 ? -7.508 3.932 14.005 1.00 96.38 267 SER A CA 1
ATOM 2197 C C . SER A 1 267 ? -8.320 5.202 13.722 1.00 96.38 267 SER A C 1
ATOM 2199 O O . SER A 1 267 ? -8.634 5.955 14.648 1.00 96.38 267 SER A O 1
ATOM 2201 N N . MET A 1 268 ? -8.719 5.434 12.466 1.00 96.12 268 MET A N 1
ATOM 2202 C CA . MET A 1 268 ? -9.593 6.554 12.105 1.00 96.12 268 MET A CA 1
ATOM 2203 C C . MET A 1 268 ? -10.962 6.433 12.779 1.00 96.12 268 MET A C 1
ATOM 2205 O O . MET A 1 268 ? -11.405 7.383 13.427 1.00 96.12 268 MET A O 1
ATOM 2209 N N . ASN A 1 269 ? -11.605 5.265 12.692 1.00 98.19 269 ASN A N 1
ATOM 2210 C CA . ASN A 1 269 ? -12.888 5.031 13.360 1.00 98.19 269 ASN A CA 1
ATOM 2211 C C . ASN A 1 269 ? -12.755 5.126 14.889 1.00 98.19 269 ASN A C 1
ATOM 2213 O O . ASN A 1 269 ? -13.584 5.754 15.548 1.00 98.19 269 ASN A O 1
ATOM 2217 N N . ALA A 1 270 ? -11.672 4.591 15.456 1.00 98.00 270 ALA A N 1
ATOM 2218 C CA . ALA A 1 270 ? -11.376 4.697 16.880 1.00 98.00 270 ALA A CA 1
ATOM 2219 C C . ALA A 1 270 ? -11.226 6.157 17.337 1.00 98.00 270 ALA A C 1
ATOM 2221 O O . ALA A 1 270 ? -11.774 6.539 18.372 1.00 98.00 270 ALA A O 1
ATOM 2222 N N . ASN A 1 271 ? -10.544 7.000 16.555 1.00 97.31 271 ASN A N 1
ATOM 2223 C CA . ASN A 1 271 ? -10.415 8.427 16.847 1.00 97.31 271 ASN A CA 1
ATOM 2224 C C . ASN A 1 271 ? -11.777 9.135 16.899 1.00 97.31 271 ASN A C 1
ATOM 2226 O O . ASN A 1 271 ? -12.034 9.890 17.840 1.00 97.31 271 ASN A O 1
ATOM 2230 N N . GLU A 1 272 ? -12.649 8.877 15.923 1.00 98.06 272 GLU A N 1
ATOM 2231 C CA . GLU A 1 272 ? -13.993 9.463 15.891 1.00 98.06 272 GLU A CA 1
ATOM 2232 C C . GLU A 1 272 ? -14.842 8.994 17.077 1.00 98.06 272 GLU A C 1
ATOM 2234 O O . GLU A 1 272 ? -15.517 9.798 17.720 1.00 98.06 272 GLU A O 1
ATOM 2239 N N . LEU A 1 273 ? -14.752 7.715 17.446 1.00 97.94 273 LEU A N 1
ATOM 2240 C CA . LEU A 1 273 ? -15.464 7.164 18.599 1.00 97.94 273 LEU A CA 1
ATOM 2241 C C . LEU A 1 273 ? -14.984 7.757 19.928 1.00 97.94 273 LEU A C 1
ATOM 2243 O O . LEU A 1 273 ? -15.816 8.088 20.777 1.00 97.94 273 LEU A O 1
ATOM 2247 N N . VAL A 1 274 ? -13.675 7.968 20.100 1.00 97.81 274 VAL A N 1
ATOM 2248 C CA . VAL A 1 274 ? -13.139 8.677 21.273 1.00 97.81 274 VAL A CA 1
ATOM 2249 C C . VAL A 1 274 ? -13.660 10.115 21.321 1.00 97.81 274 VAL A C 1
ATOM 2251 O O . VAL A 1 274 ? -14.147 10.559 22.363 1.00 97.81 274 VAL A O 1
ATOM 2254 N N . TYR A 1 275 ? -13.616 10.835 20.198 1.00 97.25 275 TYR A N 1
ATOM 2255 C CA . TYR A 1 275 ? -14.118 12.207 20.124 1.00 97.25 275 TYR A CA 1
ATOM 2256 C C . TYR A 1 275 ? -15.615 12.297 20.462 1.00 97.25 275 TYR A C 1
ATOM 2258 O O . TYR A 1 275 ? -16.040 13.170 21.231 1.00 97.25 275 TYR A O 1
ATOM 2266 N N . ILE A 1 276 ? -16.415 11.371 19.927 1.00 95.81 276 ILE A N 1
ATOM 2267 C CA . ILE A 1 276 ? -17.846 11.251 20.210 1.00 95.81 276 ILE A CA 1
ATOM 2268 C C . ILE A 1 276 ? -18.070 10.986 21.695 1.00 95.81 276 ILE A C 1
ATOM 2270 O O . ILE A 1 276 ? -18.886 11.679 22.301 1.00 95.81 276 ILE A O 1
ATOM 2274 N N . TYR A 1 277 ? -17.357 10.024 22.288 1.00 95.38 277 TYR A N 1
ATOM 2275 C CA . TYR A 1 277 ? -17.460 9.706 23.712 1.00 95.38 277 TYR A CA 1
ATOM 2276 C C . TYR A 1 277 ? -17.228 10.963 24.566 1.00 95.38 277 TYR A C 1
ATOM 2278 O O . TYR A 1 277 ? -18.082 11.347 25.368 1.00 95.38 277 TYR A O 1
ATOM 2286 N N . GLU A 1 278 ? -16.107 11.659 24.352 1.00 95.31 278 GLU A N 1
ATOM 2287 C CA . GLU A 1 278 ? -15.720 12.820 25.162 1.00 95.31 278 GLU A CA 1
ATOM 2288 C C . GLU A 1 278 ? -16.679 14.003 24.994 1.00 95.31 278 GLU A C 1
ATOM 2290 O O . GLU A 1 278 ? -16.974 14.725 25.952 1.00 95.31 278 GLU A O 1
ATOM 2295 N N . THR A 1 279 ? -17.173 14.218 23.776 1.00 95.25 279 THR A N 1
ATOM 2296 C CA . THR A 1 279 ? -18.131 15.288 23.485 1.00 95.25 279 THR A CA 1
ATOM 2297 C C . THR A 1 279 ? -19.504 14.965 24.067 1.00 95.25 279 THR A C 1
ATOM 2299 O O . THR A 1 279 ? -20.149 15.846 24.643 1.00 95.25 279 THR A O 1
ATOM 2302 N N . SER A 1 280 ? -19.933 13.705 23.996 1.00 93.44 280 SER A N 1
ATOM 2303 C CA . SER A 1 280 ? -21.216 13.259 24.545 1.00 93.44 280 SER A CA 1
ATOM 2304 C C . SER A 1 280 ? -21.243 13.396 26.065 1.00 93.44 280 SER A C 1
ATOM 2306 O O . SER A 1 280 ? -22.224 13.903 26.603 1.00 93.44 280 SER A O 1
ATOM 2308 N N . GLN A 1 281 ? -20.147 13.068 26.762 1.00 91.50 281 GLN A N 1
ATOM 2309 C CA . GLN A 1 281 ? -20.046 13.285 28.212 1.00 91.50 281 GLN A CA 1
ATOM 2310 C C . GLN A 1 281 ? -20.187 14.766 28.608 1.00 91.50 281 GLN A C 1
ATOM 2312 O O . GLN A 1 281 ? -20.756 15.075 29.652 1.00 91.50 281 GLN A O 1
ATOM 2317 N N . LYS A 1 282 ? -19.686 15.694 27.782 1.00 93.19 282 LYS A N 1
ATOM 2318 C CA . LYS A 1 282 ? -19.741 17.142 28.058 1.00 93.19 282 LYS A CA 1
ATOM 2319 C C . LYS A 1 282 ? -21.090 17.771 27.713 1.00 93.19 282 LYS A C 1
ATOM 2321 O O . LYS A 1 282 ? -21.506 18.721 28.369 1.00 93.19 282 LYS A O 1
ATOM 2326 N N . THR A 1 283 ? -21.730 17.296 26.648 1.00 93.75 283 THR A N 1
ATOM 2327 C CA . THR A 1 283 ? -22.900 17.956 26.041 1.00 93.75 283 THR A CA 1
ATOM 2328 C C . THR A 1 283 ? -24.214 17.217 26.278 1.00 93.75 283 THR A C 1
ATOM 2330 O O . THR A 1 283 ? -25.277 17.805 26.100 1.00 93.75 283 THR A O 1
ATOM 2333 N N . GLY A 1 284 ? -24.159 15.937 26.653 1.00 90.19 284 GLY A N 1
ATOM 2334 C CA . GLY A 1 284 ? -25.314 15.040 26.697 1.00 90.19 284 GLY A CA 1
ATOM 2335 C C . GLY A 1 284 ? -25.836 14.626 25.316 1.00 90.19 284 GLY A C 1
ATOM 2336 O O . GLY A 1 284 ? -26.854 13.943 25.239 1.00 90.19 284 GLY A O 1
ATOM 2337 N N . TYR A 1 285 ? -25.175 15.035 24.228 1.00 90.75 285 TYR A N 1
ATOM 2338 C CA . TYR A 1 285 ? -25.581 14.730 22.860 1.00 90.75 285 TYR A CA 1
ATOM 2339 C C . TYR A 1 285 ? -24.699 13.639 22.252 1.00 90.75 285 TYR A C 1
ATOM 2341 O O . TYR A 1 285 ? -23.489 13.822 22.132 1.00 90.75 285 TYR A O 1
ATOM 2349 N N . LEU A 1 286 ? -25.325 12.543 21.814 1.00 93.88 286 LEU A N 1
ATOM 2350 C CA . LEU A 1 286 ? -24.684 11.482 21.042 1.00 93.88 286 LEU A CA 1
ATOM 2351 C C . LEU A 1 286 ? -24.880 11.733 19.540 1.00 93.88 286 LEU A C 1
ATOM 2353 O O . LEU A 1 286 ? -25.990 12.017 19.092 1.00 93.88 286 LEU A O 1
ATOM 2357 N N . SER A 1 287 ? -23.807 11.616 18.758 1.00 94.31 287 SER A N 1
ATOM 2358 C CA . SER A 1 287 ? -23.861 11.786 17.302 1.00 94.31 287 SER A CA 1
ATOM 2359 C C . SER A 1 287 ? -24.726 10.712 16.633 1.00 94.31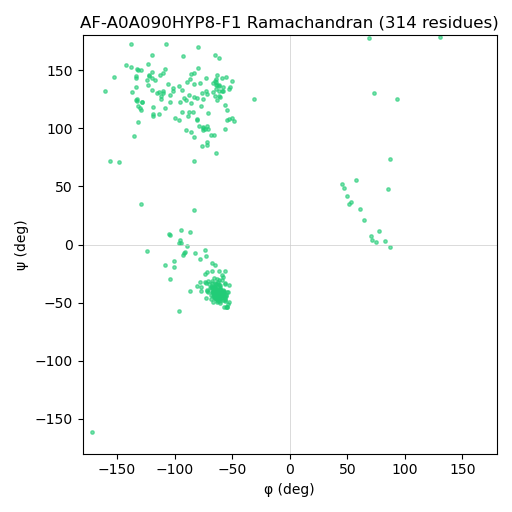 287 SER A C 1
ATOM 2361 O O . SER A 1 287 ? -24.617 9.530 16.944 1.00 94.31 287 SER A O 1
ATOM 2363 N N . ASN A 1 288 ? -25.516 11.092 15.625 1.00 93.31 288 ASN A N 1
ATOM 2364 C CA . ASN A 1 288 ? -26.286 10.127 14.829 1.00 93.31 288 ASN A CA 1
ATOM 2365 C C . ASN A 1 288 ? -25.396 9.163 14.021 1.00 93.31 288 ASN A C 1
ATOM 2367 O O . ASN A 1 288 ? -25.869 8.110 13.613 1.00 93.31 288 A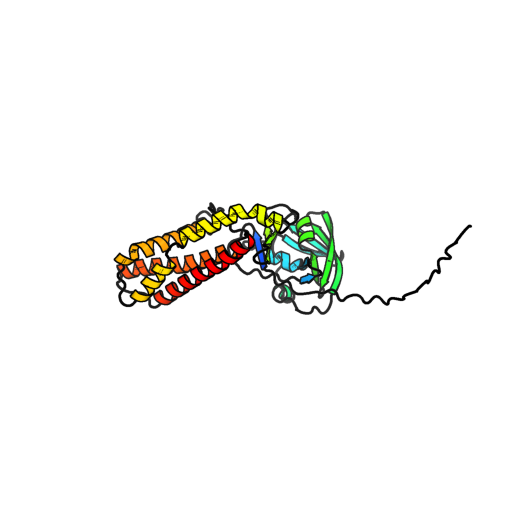SN A O 1
ATOM 2371 N N . TYR A 1 289 ? -24.119 9.505 13.821 1.00 95.56 289 TYR A N 1
ATOM 2372 C CA . TYR A 1 289 ? -23.146 8.679 13.099 1.00 95.56 289 TYR A CA 1
ATOM 2373 C C . TYR A 1 289 ? -22.402 7.686 14.001 1.00 95.56 289 TYR A C 1
ATOM 2375 O O . TYR A 1 289 ? -21.557 6.941 13.517 1.00 95.56 289 TYR A O 1
ATOM 2383 N N . THR A 1 290 ? -22.664 7.662 15.316 1.00 96.69 290 THR A N 1
ATOM 2384 C CA . THR A 1 290 ? -21.923 6.775 16.228 1.00 96.69 290 THR A CA 1
ATOM 2385 C C . THR A 1 290 ? -22.050 5.307 15.829 1.00 96.69 290 THR A C 1
ATOM 2387 O O . THR A 1 290 ? -21.053 4.597 15.860 1.00 96.69 290 THR A O 1
ATOM 2390 N N . GLY A 1 291 ? -23.241 4.864 15.414 1.00 97.38 291 GLY A N 1
ATOM 2391 C CA . GLY A 1 291 ? -23.444 3.491 14.945 1.00 97.38 291 GLY A CA 1
ATOM 2392 C C . GLY A 1 291 ? -22.584 3.151 13.728 1.00 97.38 291 GLY A C 1
ATOM 2393 O O . GLY A 1 291 ? -21.938 2.111 13.724 1.00 97.38 291 GLY A O 1
ATOM 2394 N N . ASP A 1 292 ? -22.504 4.061 12.755 1.00 98.25 292 ASP A N 1
ATOM 2395 C CA . ASP A 1 292 ? -21.719 3.861 11.532 1.00 98.25 292 ASP A CA 1
ATOM 2396 C C . ASP A 1 292 ? -20.223 3.714 11.839 1.00 98.25 292 ASP A C 1
ATOM 2398 O O . ASP A 1 292 ? -19.558 2.844 11.285 1.00 98.25 292 ASP A O 1
ATOM 2402 N N . TYR A 1 293 ? -19.686 4.523 12.759 1.00 98.38 293 TYR A N 1
ATOM 2403 C CA . TYR A 1 293 ? -18.283 4.410 13.171 1.00 98.38 293 TYR A CA 1
ATOM 2404 C C . TYR A 1 293 ? -17.987 3.113 13.928 1.00 98.38 293 TYR A C 1
ATOM 2406 O O . TYR A 1 293 ? -16.912 2.544 13.754 1.00 98.38 293 TYR A O 1
ATOM 2414 N N . VAL A 1 294 ? -18.926 2.626 14.748 1.00 98.38 294 VAL A N 1
ATOM 2415 C CA . VAL A 1 294 ? -18.786 1.314 15.399 1.00 98.38 294 VAL A CA 1
ATOM 2416 C C . VAL A 1 294 ? -18.802 0.193 14.359 1.00 98.38 294 VAL A C 1
ATOM 2418 O O . VAL A 1 294 ? -17.970 -0.706 14.424 1.00 98.38 294 VAL A O 1
ATOM 2421 N N . ASP A 1 295 ? -19.691 0.273 13.371 1.00 98.50 295 ASP A N 1
ATOM 2422 C CA . ASP A 1 295 ? -19.817 -0.742 12.319 1.00 98.50 295 ASP A CA 1
ATOM 2423 C C . ASP A 1 295 ? -18.599 -0.786 11.407 1.00 98.50 295 ASP A C 1
ATOM 2425 O O . ASP A 1 295 ? -18.115 -1.865 11.067 1.00 98.50 295 ASP A O 1
ATOM 2429 N N . ASN A 1 296 ? -18.063 0.380 11.058 1.00 98.50 296 ASN A N 1
ATOM 2430 C CA . ASN A 1 296 ? -16.826 0.470 10.300 1.00 98.50 296 ASN A CA 1
ATOM 2431 C C . ASN A 1 296 ? -15.630 -0.047 11.107 1.00 98.50 296 ASN A C 1
ATOM 2433 O O . ASN A 1 296 ? -14.807 -0.759 10.542 1.00 98.50 296 ASN A O 1
ATOM 2437 N N . LEU A 1 297 ? -15.546 0.254 12.411 1.00 98.62 297 LEU A N 1
ATOM 2438 C CA . LEU A 1 297 ? -14.488 -0.291 13.263 1.00 98.62 297 LEU A CA 1
ATOM 2439 C C . LEU A 1 297 ? -14.547 -1.821 13.314 1.00 98.62 297 LEU A C 1
ATOM 2441 O O . LEU A 1 297 ? -13.529 -2.451 13.060 1.00 98.62 297 LEU A O 1
ATOM 2445 N N . LEU A 1 298 ? -15.717 -2.409 13.587 1.00 98.56 298 LEU A N 1
ATOM 2446 C CA . LEU A 1 298 ? -15.900 -3.868 13.604 1.00 98.56 298 LEU A CA 1
ATOM 2447 C C . LEU A 1 298 ? -15.485 -4.494 12.271 1.00 98.56 298 LEU A C 1
ATOM 2449 O O . LEU A 1 298 ? -14.655 -5.393 12.243 1.00 98.56 298 LEU A O 1
ATOM 2453 N N . LYS A 1 299 ? -15.964 -3.932 11.157 1.00 98.38 299 LYS A N 1
ATOM 2454 C CA . LYS A 1 299 ? -15.563 -4.375 9.820 1.00 98.38 299 LYS A CA 1
ATOM 2455 C C . LYS A 1 299 ? -14.047 -4.295 9.612 1.00 98.38 299 LYS A C 1
ATOM 2457 O O . LYS A 1 299 ? -13.477 -5.181 8.987 1.00 98.38 299 LYS A O 1
ATOM 2462 N N . ASN A 1 300 ? -13.394 -3.230 10.076 1.00 98.19 300 ASN A N 1
ATOM 2463 C CA . ASN A 1 300 ? -11.946 -3.101 9.940 1.00 98.19 300 ASN A CA 1
ATOM 2464 C C . ASN A 1 300 ? -11.191 -4.115 10.809 1.00 98.19 300 ASN A C 1
ATOM 2466 O O . ASN A 1 300 ? -10.164 -4.612 10.361 1.00 98.19 300 ASN A O 1
ATOM 2470 N N . LEU A 1 301 ? -11.684 -4.435 12.009 1.00 98.31 301 LEU A N 1
ATOM 2471 C CA . LEU A 1 301 ? -11.108 -5.486 12.853 1.00 98.31 301 LEU A CA 1
ATOM 2472 C C . LEU A 1 301 ? -11.199 -6.851 12.157 1.00 98.31 301 LEU A C 1
ATOM 2474 O O . LEU A 1 301 ? -10.169 -7.501 12.002 1.00 98.31 301 LEU A O 1
ATOM 2478 N N . ASP A 1 302 ? -12.371 -7.206 11.622 1.00 97.88 302 ASP A N 1
ATOM 2479 C CA . ASP A 1 302 ? -12.565 -8.445 10.855 1.00 97.88 302 ASP A CA 1
ATOM 2480 C C . ASP A 1 302 ? -11.595 -8.525 9.661 1.00 97.88 302 ASP A C 1
ATOM 2482 O O . ASP A 1 302 ? -10.941 -9.538 9.430 1.00 97.88 302 ASP A O 1
ATOM 2486 N N . GLN A 1 303 ? -11.449 -7.427 8.910 1.00 97.00 303 GLN A N 1
ATOM 2487 C CA . GLN A 1 303 ? -10.531 -7.358 7.769 1.00 97.00 303 GLN A CA 1
ATOM 2488 C C . GLN A 1 303 ? -9.062 -7.531 8.176 1.00 97.00 303 GLN A C 1
ATOM 2490 O O . GLN A 1 303 ? -8.299 -8.154 7.440 1.00 97.00 303 GLN A O 1
ATOM 2495 N N . ILE A 1 304 ? -8.652 -6.980 9.322 1.00 97.50 304 ILE A N 1
ATOM 2496 C CA . ILE A 1 304 ? -7.294 -7.158 9.850 1.00 97.50 304 ILE A CA 1
ATOM 2497 C C . ILE A 1 304 ? -7.054 -8.629 10.205 1.00 97.50 304 ILE A C 1
ATOM 2499 O O . ILE A 1 304 ? -5.984 -9.152 9.903 1.00 97.50 304 ILE A O 1
ATOM 2503 N N . GLU A 1 305 ? -8.030 -9.304 10.812 1.00 97.12 305 GLU A N 1
ATOM 2504 C CA . GLU A 1 305 ? -7.931 -10.729 11.146 1.00 97.12 305 GLU A CA 1
ATOM 2505 C C . GLU A 1 305 ? -7.872 -11.617 9.897 1.00 97.12 305 GLU A C 1
ATOM 2507 O O . GLU A 1 305 ? -7.022 -12.507 9.808 1.00 97.12 305 GLU A O 1
ATOM 2512 N N . GLU A 1 306 ? -8.719 -11.350 8.898 1.00 96.31 306 GLU A N 1
ATOM 2513 C CA . GLU A 1 306 ? -8.678 -12.039 7.602 1.00 96.31 306 GLU A CA 1
ATOM 2514 C C . GLU A 1 306 ? -7.319 -11.870 6.916 1.00 96.31 306 GLU A C 1
ATOM 2516 O O . GLU A 1 306 ? -6.779 -12.818 6.341 1.00 96.31 306 GLU A O 1
ATOM 2521 N N . GLU A 1 307 ? -6.754 -10.665 6.982 1.00 95.38 307 GLU A N 1
ATOM 2522 C CA . GLU A 1 307 ? -5.449 -10.367 6.418 1.00 95.38 307 GLU A CA 1
ATOM 2523 C C . GLU A 1 307 ? -4.333 -11.085 7.191 1.00 95.38 307 GLU A C 1
ATOM 2525 O O . GLU A 1 307 ? -3.519 -11.773 6.576 1.00 95.38 307 GLU A O 1
ATOM 2530 N N . LEU A 1 308 ? -4.338 -11.037 8.530 1.00 96.31 308 LEU A N 1
ATOM 2531 C CA . LEU A 1 308 ? -3.399 -11.780 9.384 1.00 96.31 308 LEU A CA 1
ATOM 2532 C C . LEU A 1 308 ? -3.396 -13.277 9.060 1.00 96.31 308 LEU A C 1
ATOM 2534 O O . LEU A 1 308 ? -2.326 -13.882 8.978 1.00 96.31 308 LEU A O 1
ATOM 2538 N N . ALA A 1 309 ? -4.566 -13.869 8.815 1.00 96.00 309 ALA A N 1
ATOM 2539 C CA . ALA A 1 309 ? -4.682 -15.282 8.470 1.00 96.00 309 ALA A CA 1
ATOM 2540 C C . ALA A 1 309 ? -3.963 -15.641 7.154 1.00 96.00 309 ALA A C 1
ATOM 2542 O O . ALA A 1 309 ? -3.420 -16.745 7.034 1.00 96.00 309 ALA A O 1
ATOM 2543 N N . LYS A 1 310 ? -3.902 -14.724 6.174 1.00 95.12 310 LYS A N 1
ATOM 2544 C CA . LYS A 1 310 ? -3.126 -14.934 4.936 1.00 95.12 310 LYS A CA 1
ATOM 2545 C C . LYS A 1 310 ? -1.634 -15.036 5.236 1.00 95.12 310 LYS A C 1
ATOM 2547 O O . LYS A 1 310 ? -0.980 -15.961 4.757 1.00 95.12 310 LYS A O 1
ATOM 2552 N N . TYR A 1 311 ? -1.116 -14.123 6.058 1.00 94.12 311 TYR A N 1
ATOM 2553 C CA . TYR A 1 311 ? 0.282 -14.143 6.485 1.00 94.12 311 TYR A CA 1
ATOM 2554 C C . TYR A 1 311 ? 0.589 -15.391 7.322 1.00 94.12 311 TYR A C 1
ATOM 2556 O O . TYR A 1 311 ? 1.585 -16.069 7.081 1.00 94.12 311 TYR A O 1
ATOM 2564 N N . GLU A 1 312 ? -0.293 -15.765 8.250 1.00 94.25 312 GLU A N 1
ATOM 2565 C CA . GLU A 1 312 ? -0.137 -16.978 9.053 1.00 94.25 312 GLU A CA 1
ATOM 2566 C C . GLU A 1 312 ? -0.078 -18.240 8.188 1.00 94.25 312 GLU A C 1
ATOM 2568 O O . GLU A 1 312 ? 0.764 -19.104 8.418 1.00 94.25 312 GLU A O 1
ATOM 2573 N N . SER A 1 313 ? -0.924 -18.334 7.160 1.00 95.19 313 SER A N 1
ATOM 2574 C CA . SER A 1 313 ? -0.879 -19.448 6.212 1.00 95.19 313 SER A CA 1
ATOM 2575 C C . SER A 1 313 ? 0.404 -19.480 5.382 1.00 95.19 313 SER A C 1
ATOM 2577 O O . SER A 1 313 ? 0.780 -20.557 4.930 1.00 95.19 313 SER A O 1
ATOM 2579 N N . PHE A 1 314 ? 1.034 -18.334 5.125 1.00 94.56 314 PHE A N 1
ATOM 2580 C CA . PHE A 1 314 ? 2.278 -18.263 4.361 1.00 94.56 314 PHE A CA 1
ATOM 2581 C C . PHE A 1 314 ? 3.500 -18.688 5.192 1.00 94.56 314 PHE A C 1
ATOM 2583 O O . PHE A 1 314 ? 4.412 -19.322 4.668 1.00 94.56 314 PHE A O 1
ATOM 2590 N N . TYR A 1 315 ? 3.530 -18.348 6.485 1.00 93.75 315 TYR A N 1
ATOM 2591 C CA . TYR A 1 315 ? 4.678 -18.614 7.367 1.00 93.75 315 TYR A CA 1
ATOM 2592 C C . TYR A 1 315 ? 4.639 -19.961 8.115 1.00 93.75 315 TYR A C 1
ATOM 2594 O O . TYR A 1 315 ? 5.620 -20.286 8.800 1.00 93.75 315 TYR A O 1
ATOM 2602 N N . ASN A 1 316 ? 3.534 -20.710 8.021 1.00 86.88 316 ASN A N 1
ATOM 2603 C CA . ASN A 1 316 ? 3.341 -22.038 8.626 1.00 86.88 316 ASN A CA 1
ATOM 2604 C C . ASN A 1 316 ? 3.643 -23.176 7.647 1.00 86.88 316 ASN A C 1
ATOM 2606 O O . ASN A 1 316 ? 4.288 -24.155 8.090 1.00 86.88 316 ASN A O 1
#